Protein AF-A0A9P6DM15-F1 (afdb_monomer)

Organism: NCBI:txid1448309

Solvent-accessible surface area (backbone atoms only — not comparable to full-atom values): 16811 Å² total; per-residue (Å²): 137,86,84,91,84,85,87,82,88,90,83,86,83,88,84,78,85,87,88,83,78,93,78,91,75,93,74,83,95,70,78,88,71,90,77,72,87,69,75,70,77,77,70,79,77,71,79,69,55,72,69,54,52,51,50,51,53,55,32,53,51,57,54,52,60,45,73,73,42,62,69,65,47,36,54,55,50,53,56,46,42,69,52,20,58,78,36,82,70,72,55,70,69,57,42,50,50,50,12,51,34,49,33,49,39,51,39,62,71,63,73,80,53,80,76,57,76,62,38,55,94,52,62,79,66,101,77,67,92,68,75,59,93,42,74,63,57,45,52,53,46,49,51,48,21,53,56,55,34,57,79,35,72,68,50,33,49,47,27,57,48,37,51,64,42,48,64,56,50,28,45,34,40,30,51,51,51,52,51,53,53,49,53,52,51,52,52,53,55,50,53,52,52,52,51,50,54,49,54,51,51,54,52,52,55,52,48,53,54,48,52,54,53,48,52,57,48,52,52,52,52,49,53,51,52,54,51,50,52,52,52,50,52,54,50,53,53,50,51,54,54,50,50,52,53,51,54,53,53,49,51,53,50,52,52,51,50,53,53,50,51,54,51,51,51,52,52,50,50,55,51,52,52,51,54,53,54,61,61,60,75,74,74,123

Secondary structure (DSSP, 8-state):
-------------PPP-------------------------TTSSTT--HHHHHHHHHHHHHHHHHHTS-HHHHHHHHHHHHHHTT-SS--HHHHHHHHHHHHHHHHHHH-SSPPPGGGGGGSS-TTSS---SSHHHHHHHHHHHHHHHHTSHHHHHHHHHHHHHHHHHHHHHHHHHHHHHHHHHHHHHHHHHHHHHHHHHHHHHHHHHHHHHHHHHHHHHHHHHHHHHHHHHHHHHHHHHHHHHHHHHHHHHHHHHHHHHHHHHHHHHHHHHHHHHHHHTT--

Foldseek 3Di:
DDDDDDDDDDDDDDDDDDDDDDDDDDDDPDDPDPPPPPDDPPPVPPDQDPVNVVLLVVLVVVVVVQVPDDPQSVQLLVVLLVVLLVPLDDDLLNLLLSLLSQLQSVQVVVVPDDQDPLSVVNPDDPPPPDPPPDPVVSVVSSVSSLVVLVVDPVSVVSSVVSSVCSSVNSNSSNVVSVVVVVVVVVVVVVVVVVVVVVVVVVVVVVVVVVVVVVVVVVVVVVVVVVVVVVVVVVVVVVVVVVVVVVVVVVVVVVVVVVVVVVVVVVVVVVVVVV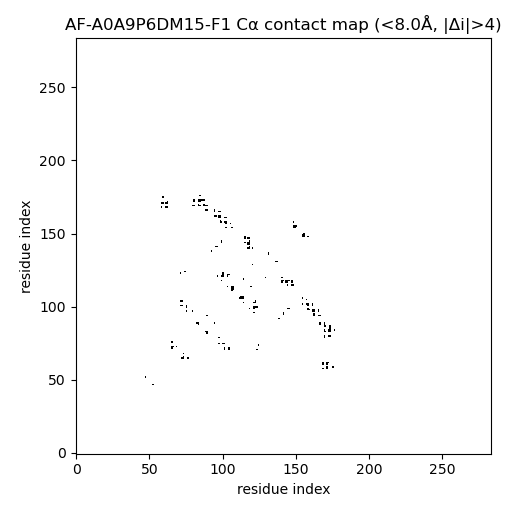VVVVVVVVPD

Radius of gyration: 56.99 Å; Cα contacts (8 Å, |Δi|>4): 117; chains: 1; bounding box: 115×69×166 Å

Sequence (284 aa):
MWFSQSTAVVVSPPTMLAVFGVFGMAGPLASMALSDSGDLPSDVTASLSRTQVDAIFSQVQRLGSYASKPDCFRDVASSLQLRCGKELEVDVDERVQAAVSMTLCEIATARRHAAPLECSPFVSPPNAAFNPSSRSERADSQASCVEALSRSAQFWSSYSGYLREIPQLCYAFGKWVEIDAAKTLYKNATMEKLALLRMLRDREISIIRHEEGFVGSVERLNETILSLRYLFFNLEEFLETFKQSVESSWSEVENMFGRWQEQGEQTLIVQHTRAAEVSLDLSD

pLDDT: mean 77.77, std 21.25, range [29.72, 98.06]

Structure (mmCIF, N/CA/C/O backbone):
data_AF-A0A9P6DM15-F1
#
_entry.id   AF-A0A9P6DM15-F1
#
loop_
_atom_site.group_PDB
_atom_site.id
_atom_site.type_symbol
_atom_site.label_atom_id
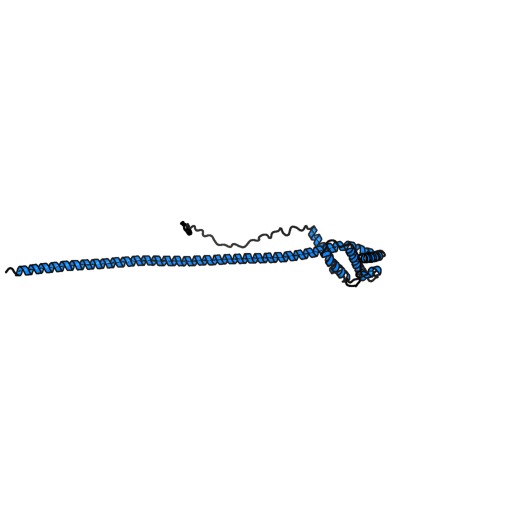_atom_site.label_alt_id
_atom_site.label_comp_id
_atom_site.label_asym_id
_atom_site.label_entity_id
_atom_site.label_seq_id
_atom_site.pdbx_PDB_ins_code
_atom_site.Cartn_x
_atom_site.Cartn_y
_atom_site.Cartn_z
_atom_site.occupancy
_atom_site.B_iso_or_equiv
_atom_site.auth_seq_id
_atom_site.auth_comp_id
_atom_site.auth_asym_id
_atom_site.auth_atom_id
_atom_site.pdbx_PDB_model_num
ATOM 1 N N . MET A 1 1 ? 6.699 -51.309 62.279 1.00 36.66 1 MET A N 1
ATOM 2 C CA . MET A 1 1 ? 7.170 -49.906 62.302 1.00 36.66 1 MET A CA 1
ATOM 3 C C . MET A 1 1 ? 6.093 -49.095 61.584 1.00 36.66 1 MET A C 1
ATOM 5 O O . MET A 1 1 ? 6.004 -49.229 60.379 1.00 36.66 1 MET A O 1
ATOM 9 N N . TRP A 1 2 ? 5.004 -48.648 62.217 1.00 32.66 2 TRP A N 1
ATOM 10 C CA . TRP A 1 2 ? 4.821 -47.543 63.182 1.00 32.66 2 TRP A CA 1
ATOM 11 C C . TRP A 1 2 ? 5.307 -46.162 62.702 1.00 32.66 2 TRP A C 1
ATOM 13 O O . TRP A 1 2 ? 6.455 -46.034 62.292 1.00 32.66 2 TRP A O 1
ATOM 23 N N . PHE A 1 3 ? 4.395 -45.187 62.879 1.00 35.16 3 PHE A N 1
ATOM 24 C CA . PHE A 1 3 ? 4.333 -43.752 62.520 1.00 35.16 3 PHE A CA 1
ATOM 25 C C . PHE A 1 3 ? 3.769 -43.433 61.121 1.00 35.16 3 PHE A C 1
ATOM 27 O O . PHE A 1 3 ? 4.367 -43.804 60.124 1.00 35.16 3 PHE A O 1
ATOM 34 N N . SER A 1 4 ? 2.559 -42.874 60.938 1.00 35.28 4 SER A N 1
ATOM 35 C CA . SER A 1 4 ? 1.765 -41.831 61.641 1.00 35.28 4 SER A CA 1
ATOM 36 C C . SER A 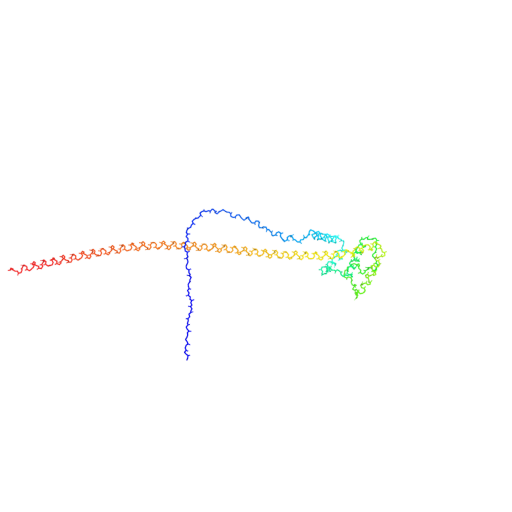1 4 ? 2.288 -40.402 61.454 1.00 35.28 4 SER A C 1
ATOM 38 O O . SER A 1 4 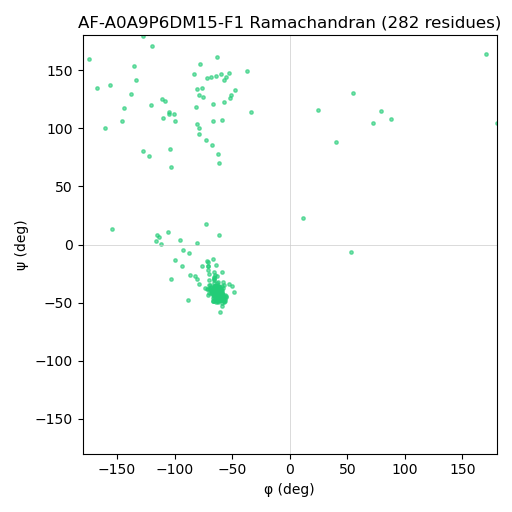? 3.272 -40.033 62.087 1.00 35.28 4 SER A O 1
ATOM 40 N N . GLN A 1 5 ? 1.588 -39.630 60.611 1.00 40.66 5 GLN A N 1
ATOM 41 C CA . GLN A 1 5 ? 1.220 -38.203 60.741 1.00 40.66 5 GLN A CA 1
ATOM 42 C C . GLN A 1 5 ? 0.423 -37.831 59.473 1.00 40.66 5 GLN A C 1
ATOM 44 O O . GLN A 1 5 ? 0.924 -37.964 58.364 1.00 40.66 5 GLN A O 1
ATOM 49 N N . SER A 1 6 ? -0.900 -37.693 59.542 1.00 34.78 6 SER A N 1
ATOM 50 C CA . SER A 1 6 ? -1.689 -36.555 60.044 1.00 34.78 6 SER A CA 1
ATOM 51 C C . SER A 1 6 ? -1.815 -35.398 59.046 1.00 34.78 6 SER A C 1
ATOM 53 O O . SER A 1 6 ? -0.865 -34.718 58.680 1.00 34.78 6 SER A O 1
ATOM 55 N N . THR A 1 7 ? -3.073 -35.225 58.659 1.00 38.84 7 THR A N 1
ATOM 56 C CA . THR A 1 7 ? -3.762 -34.176 57.908 1.00 38.84 7 THR A CA 1
ATOM 57 C C . THR A 1 7 ? -3.567 -32.756 58.444 1.00 38.84 7 THR A C 1
ATOM 59 O O . THR A 1 7 ? -3.617 -32.564 59.655 1.00 38.84 7 THR A O 1
ATOM 62 N N . ALA A 1 8 ? -3.559 -31.760 57.549 1.00 34.12 8 ALA A N 1
ATOM 63 C CA . ALA A 1 8 ? -4.217 -30.468 57.779 1.00 34.12 8 ALA A CA 1
ATOM 64 C C . ALA A 1 8 ? -4.463 -29.736 56.444 1.00 34.12 8 ALA A C 1
ATOM 66 O O . ALA A 1 8 ? -3.570 -29.116 55.873 1.00 34.12 8 ALA A O 1
ATOM 67 N N . VAL A 1 9 ? -5.699 -29.823 55.953 1.00 37.94 9 VAL A N 1
ATOM 68 C CA . VAL A 1 9 ? -6.272 -28.898 54.969 1.00 37.94 9 VAL A CA 1
ATOM 69 C C . VAL A 1 9 ? -6.736 -27.674 55.754 1.00 37.94 9 VAL A C 1
ATOM 71 O O . VAL A 1 9 ? -7.590 -27.804 56.629 1.00 37.94 9 VAL A O 1
ATOM 74 N N . VAL A 1 10 ? -6.172 -26.501 55.470 1.00 37.56 10 VAL A N 1
ATOM 75 C CA . VAL A 1 10 ? -6.631 -25.232 56.051 1.00 37.56 10 VAL A CA 1
ATOM 76 C C . VAL A 1 10 ? -7.519 -24.534 55.026 1.00 37.56 10 VAL A C 1
ATOM 78 O O . VAL A 1 10 ? -7.048 -24.009 54.022 1.00 37.56 10 VAL A O 1
ATOM 81 N N . VAL A 1 11 ? -8.820 -24.563 55.301 1.00 42.28 11 VAL A N 1
ATOM 82 C CA . VAL A 1 11 ? -9.867 -23.737 54.691 1.00 42.28 11 VAL A CA 1
ATOM 83 C C . VAL A 1 11 ? -10.358 -22.778 55.771 1.00 42.28 11 VAL A C 1
ATOM 85 O O . VAL A 1 11 ? -10.752 -23.252 56.835 1.00 42.28 11 VAL A O 1
ATOM 88 N N . SER A 1 12 ? -10.341 -21.465 55.504 1.00 36.06 12 SER A N 1
ATOM 89 C CA . SER A 1 12 ? -11.171 -20.399 56.122 1.00 36.06 12 SER A CA 1
ATOM 90 C C . SER A 1 12 ? -10.665 -19.004 55.683 1.00 36.06 12 SER A C 1
ATOM 92 O O . SER A 1 12 ? -9.500 -18.897 55.308 1.00 36.06 12 SER A O 1
ATOM 94 N N . PRO A 1 13 ? -11.432 -17.906 55.840 1.00 42.78 13 PRO A N 1
ATOM 95 C CA . PRO A 1 13 ? -12.710 -17.552 55.201 1.00 42.78 13 PRO A CA 1
ATOM 96 C C . PRO A 1 13 ? -12.643 -16.128 54.557 1.00 42.78 13 PRO A C 1
ATOM 98 O O . PRO A 1 13 ? -11.611 -15.462 54.660 1.00 42.78 13 PRO A O 1
ATOM 101 N N . PRO A 1 14 ? -13.708 -15.615 53.899 1.00 42.12 14 PRO A N 1
ATOM 102 C CA . PRO A 1 14 ? -13.729 -14.248 53.369 1.00 42.12 14 PRO A CA 1
ATOM 103 C C . PRO A 1 14 ? -14.057 -13.223 54.467 1.00 42.12 14 PRO A C 1
ATOM 105 O O . PRO A 1 14 ? -14.996 -13.395 55.245 1.00 42.12 14 PRO A O 1
ATOM 108 N N . THR A 1 15 ? -13.293 -12.135 54.517 1.00 44.66 15 THR A N 1
ATOM 109 C CA . THR A 1 15 ? -13.534 -10.984 55.393 1.00 44.66 15 THR A CA 1
ATOM 110 C C . THR A 1 15 ? -14.635 -10.082 54.834 1.00 44.66 15 THR A C 1
ATOM 112 O O . THR A 1 15 ? -14.612 -9.666 53.677 1.00 44.66 15 THR A O 1
ATOM 115 N N . MET A 1 16 ? -15.605 -9.792 55.700 1.00 34.72 16 MET A N 1
ATOM 116 C CA . MET A 1 16 ? -16.724 -8.880 55.491 1.00 34.72 16 MET A CA 1
ATOM 117 C C . MET A 1 16 ? -16.308 -7.402 55.402 1.00 34.72 16 MET A C 1
ATOM 119 O O . MET A 1 16 ? -15.446 -6.939 56.142 1.00 34.72 16 MET A O 1
ATOM 123 N N . LEU A 1 17 ? -17.028 -6.692 54.527 1.00 34.78 17 LEU A N 1
ATOM 124 C CA . LEU A 1 17 ? -17.675 -5.382 54.701 1.00 34.78 17 LEU A CA 1
ATOM 125 C C . LEU A 1 17 ? -17.118 -4.424 55.772 1.00 34.78 17 LEU A C 1
ATOM 127 O O . LEU A 1 17 ? -17.333 -4.609 56.967 1.00 34.78 17 LEU A O 1
ATOM 131 N N . ALA A 1 18 ? -16.603 -3.285 55.304 1.00 34.47 18 ALA A N 1
ATOM 132 C CA . ALA A 1 18 ? -16.695 -2.016 56.018 1.00 34.47 18 ALA A CA 1
ATOM 133 C C . ALA A 1 18 ? -17.758 -1.142 55.328 1.00 34.47 18 ALA A C 1
ATOM 135 O O . ALA A 1 18 ? -17.592 -0.724 54.184 1.00 34.47 18 ALA A O 1
ATOM 136 N N . VAL A 1 19 ? -18.862 -0.904 56.037 1.00 39.28 19 VAL A N 1
ATOM 137 C CA . VAL A 1 19 ? -19.913 0.071 55.719 1.00 39.28 19 VAL A CA 1
ATOM 138 C C . VAL A 1 19 ? -19.669 1.302 56.585 1.00 39.28 19 VAL A C 1
ATOM 140 O O . VAL A 1 19 ? -19.833 1.214 57.791 1.00 39.28 19 VAL A O 1
ATOM 143 N N . PHE A 1 20 ? -19.295 2.420 55.970 1.00 34.59 20 PHE A N 1
ATOM 144 C CA . PHE A 1 20 ? -19.439 3.814 56.425 1.00 34.59 20 PHE A CA 1
ATOM 145 C C . PHE A 1 20 ? -19.136 4.660 55.173 1.00 34.59 20 PHE A C 1
ATOM 147 O O . PHE A 1 20 ? -18.190 4.358 54.461 1.00 34.59 20 PHE A O 1
ATOM 154 N N . GLY A 1 21 ? -19.857 5.695 54.772 1.00 29.72 21 GLY A N 1
ATOM 155 C CA . GLY A 1 21 ? -20.974 6.414 55.344 1.00 29.72 21 GLY A CA 1
ATOM 156 C C . GLY A 1 21 ? -21.449 7.432 54.301 1.00 29.72 21 GLY A C 1
ATOM 157 O O . GLY A 1 21 ? -20.739 7.781 53.359 1.00 29.72 21 GLY A O 1
ATOM 158 N N . VAL A 1 22 ? -22.687 7.861 54.484 1.00 40.41 22 VAL A N 1
ATOM 159 C CA . VAL A 1 22 ? -23.399 8.897 53.739 1.00 40.41 22 VAL A CA 1
ATOM 160 C C . VAL A 1 22 ? -22.588 10.195 53.668 1.00 40.41 22 VAL A C 1
ATOM 162 O O . VAL A 1 22 ? -22.260 10.758 54.706 1.00 40.41 22 VAL A O 1
ATOM 165 N N . PHE A 1 23 ? -22.362 10.720 52.462 1.00 34.75 23 PHE A N 1
ATOM 166 C CA . PHE A 1 23 ? -22.256 12.162 52.227 1.00 34.75 23 PHE A CA 1
ATOM 167 C C . PHE A 1 23 ? -22.873 12.494 50.870 1.00 34.75 23 PHE A C 1
ATOM 169 O O . PHE A 1 23 ? -22.445 12.000 49.829 1.00 34.75 23 PHE A O 1
ATOM 176 N N . GLY A 1 24 ? -23.929 13.304 50.908 1.00 35.91 24 GLY A N 1
ATOM 177 C CA . GLY A 1 24 ? -24.589 13.818 49.724 1.00 35.91 24 GLY A CA 1
ATOM 178 C C . GLY A 1 24 ? -23.745 14.873 49.022 1.00 35.91 24 GLY A C 1
ATOM 179 O O . GLY A 1 24 ? -23.130 15.711 49.672 1.00 35.91 24 GLY A O 1
ATOM 180 N N . MET A 1 25 ? -23.800 14.858 47.695 1.00 35.72 25 MET A N 1
ATOM 181 C CA . MET A 1 25 ? -23.664 16.038 46.850 1.00 35.72 25 MET A CA 1
ATOM 182 C C . MET A 1 25 ? -24.570 15.819 45.639 1.00 35.72 25 MET A C 1
ATOM 184 O O . MET A 1 25 ? -24.287 15.007 44.762 1.00 35.72 25 MET A O 1
ATOM 188 N N . ALA A 1 26 ? -25.689 16.538 45.624 1.00 39.09 26 ALA A N 1
ATOM 189 C CA . ALA A 1 26 ? -26.415 16.821 44.402 1.00 39.09 26 ALA A CA 1
ATOM 190 C C . ALA A 1 26 ? -25.533 17.736 43.538 1.00 39.09 26 ALA A C 1
ATOM 192 O O . ALA A 1 26 ? -25.150 18.822 43.968 1.00 39.09 26 ALA A O 1
ATOM 193 N N . GLY A 1 27 ? -25.209 17.284 42.330 1.00 31.50 27 GLY A N 1
ATOM 194 C CA . GLY A 1 27 ? -24.500 18.038 41.302 1.00 31.50 27 GLY A CA 1
ATOM 195 C C . GLY A 1 27 ? -24.838 17.442 39.931 1.00 31.50 27 GLY A C 1
ATOM 196 O O . GLY A 1 27 ? -24.957 16.222 39.827 1.00 31.50 27 GLY A O 1
ATOM 197 N N . PRO A 1 28 ? -25.090 18.267 38.903 1.00 40.47 28 PRO A N 1
ATOM 198 C CA . PRO A 1 28 ? -25.824 17.852 37.714 1.00 40.47 28 PRO A CA 1
ATOM 199 C C . PRO A 1 28 ? -24.982 16.992 36.765 1.00 40.47 28 PRO A C 1
ATOM 201 O O . PRO A 1 28 ? -23.859 17.346 36.411 1.00 40.47 28 PRO A O 1
ATOM 204 N N . LEU A 1 29 ? -25.586 15.903 36.279 1.00 38.00 29 LEU A N 1
ATOM 205 C CA . LEU A 1 29 ? -25.167 15.179 35.080 1.00 38.00 29 LEU A CA 1
ATOM 206 C C . LEU A 1 29 ? -25.413 16.075 33.857 1.00 38.00 29 LEU A C 1
ATOM 208 O O . LEU A 1 29 ? -26.468 16.023 33.229 1.00 38.00 29 LEU A O 1
ATOM 212 N N . ALA A 1 30 ? -24.447 16.935 33.549 1.00 36.19 30 ALA A N 1
ATOM 213 C CA . ALA A 1 30 ? -24.393 17.678 32.300 1.00 36.19 30 ALA A CA 1
ATOM 214 C C . ALA A 1 30 ? -23.230 17.146 31.454 1.00 36.19 30 ALA A C 1
ATOM 216 O O . ALA A 1 30 ? -22.065 17.358 31.771 1.00 36.19 30 ALA A O 1
ATOM 217 N N . SER A 1 31 ? -23.598 16.446 30.380 1.00 38.22 31 SER A N 1
ATOM 218 C CA . SER A 1 31 ? -22.907 16.398 29.090 1.00 38.22 31 SER A CA 1
ATOM 219 C C . SER A 1 31 ? -21.375 16.354 29.114 1.00 38.22 31 SER A C 1
ATOM 221 O O . SER A 1 31 ? -20.711 17.370 28.915 1.00 38.22 31 SER A O 1
ATOM 223 N N . MET A 1 32 ? -20.808 15.148 29.185 1.00 34.28 32 MET A N 1
ATOM 224 C CA . MET A 1 32 ? -19.503 14.906 28.568 1.00 34.28 32 MET A CA 1
ATOM 225 C C . MET A 1 32 ? -19.692 14.865 27.052 1.00 34.28 32 MET A C 1
ATOM 227 O O . MET A 1 32 ? -19.993 13.836 26.450 1.00 34.28 32 MET A O 1
ATOM 231 N N . ALA A 1 33 ? -19.560 16.041 26.444 1.00 34.84 33 ALA A N 1
ATOM 232 C CA . ALA A 1 33 ? -19.260 16.160 25.034 1.00 34.84 33 ALA A CA 1
ATOM 233 C C . ALA A 1 33 ? -17.948 15.411 24.759 1.00 34.84 33 ALA A C 1
ATOM 235 O O . ALA A 1 33 ? -16.912 15.731 25.340 1.00 34.84 33 ALA A O 1
ATOM 236 N N . LEU A 1 34 ? -18.002 14.434 23.855 1.00 34.56 34 LEU A N 1
ATOM 237 C CA . LEU A 1 34 ? -16.846 13.914 23.127 1.00 34.56 34 LEU A CA 1
ATOM 238 C C . LEU A 1 34 ? -16.261 15.055 22.279 1.00 34.56 34 LEU A C 1
ATOM 240 O O . LEU A 1 34 ? -16.512 15.167 21.083 1.00 34.56 34 LEU A O 1
ATOM 244 N N . SER A 1 35 ? -15.516 15.937 22.935 1.00 43.03 35 SER A N 1
ATOM 245 C CA . SER A 1 35 ? -14.498 16.771 22.318 1.00 43.03 35 SER A CA 1
ATOM 246 C C . SER A 1 35 ? -13.165 16.156 22.698 1.00 43.03 35 SER A C 1
ATOM 248 O O . SER A 1 35 ? -12.527 16.583 23.653 1.00 43.03 35 SER A O 1
ATOM 250 N N . ASP A 1 36 ? -12.768 15.134 21.950 1.00 33.03 36 ASP A N 1
ATOM 251 C CA . ASP A 1 36 ? -11.363 14.778 21.848 1.00 33.03 36 ASP A CA 1
ATOM 252 C C . ASP A 1 36 ? -11.021 14.711 20.364 1.00 33.03 36 ASP A C 1
ATOM 254 O O . ASP A 1 36 ? -11.016 13.668 19.709 1.00 33.03 36 ASP A O 1
ATOM 258 N N . SER A 1 37 ? -10.796 15.899 19.807 1.00 40.62 37 SER A N 1
ATOM 259 C CA . SER A 1 37 ? -9.829 16.100 18.738 1.00 40.62 37 SER A CA 1
ATOM 260 C C . SER A 1 37 ? -8.451 15.728 19.290 1.00 40.62 37 SER A C 1
ATOM 262 O O . SER A 1 37 ? -7.622 16.595 19.551 1.00 40.62 37 SER A O 1
ATOM 264 N N . GLY A 1 38 ? -8.255 14.429 19.515 1.00 35.88 38 GLY A N 1
ATOM 265 C CA . GLY A 1 38 ? -6.964 13.846 19.796 1.00 35.88 38 GLY A CA 1
ATOM 266 C C . GLY A 1 38 ? -6.146 14.001 18.532 1.00 35.88 38 GLY A C 1
ATOM 267 O O . GLY A 1 38 ? -6.430 13.353 17.519 1.00 35.88 38 GLY A O 1
ATOM 268 N N . ASP A 1 39 ? -5.198 14.930 18.597 1.00 40.00 39 ASP A N 1
ATOM 269 C CA . ASP A 1 39 ? -4.144 15.135 17.623 1.00 40.00 39 ASP A CA 1
ATOM 270 C C . ASP A 1 39 ? -3.728 13.791 17.018 1.00 40.00 39 ASP A C 1
ATOM 272 O O . ASP A 1 39 ? -3.188 12.903 17.688 1.00 40.00 39 ASP A O 1
ATOM 276 N N . LEU A 1 40 ? -4.000 13.638 15.717 1.00 38.31 40 LEU A N 1
ATOM 277 C CA . LEU A 1 40 ? -3.269 12.677 14.907 1.00 38.31 40 LEU A CA 1
ATOM 278 C C . LEU A 1 40 ? -1.786 12.898 15.224 1.00 38.31 40 LEU A C 1
ATOM 280 O O . LEU A 1 40 ? -1.360 14.052 15.203 1.00 38.31 40 LEU A O 1
ATOM 284 N N . PRO A 1 41 ? -0.983 11.853 15.483 1.00 44.09 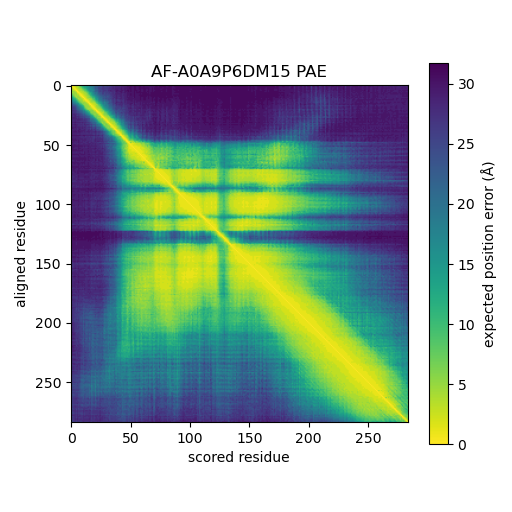41 PRO A N 1
ATOM 285 C CA . PRO A 1 41 ? 0.441 12.052 15.662 1.00 44.09 41 PRO A CA 1
ATOM 286 C C . PRO A 1 41 ? 0.979 12.691 14.381 1.00 44.09 41 PRO A C 1
ATOM 288 O O . PRO A 1 41 ? 1.089 12.039 13.340 1.00 44.09 41 PRO A O 1
ATOM 291 N N . SER A 1 42 ? 1.315 13.977 14.477 1.00 43.00 42 SER A N 1
ATOM 292 C CA . SER A 1 42 ? 1.907 14.841 13.448 1.00 43.00 42 SER A CA 1
ATOM 293 C C . SER A 1 42 ? 3.280 14.354 12.966 1.00 43.00 42 SER A C 1
ATOM 295 O O . SER A 1 42 ? 3.965 15.043 12.215 1.00 43.00 42 SER A O 1
ATOM 297 N N . ASP A 1 43 ? 3.690 13.163 13.395 1.00 42.84 43 ASP A N 1
ATOM 298 C CA . ASP A 1 43 ? 5.071 12.702 13.415 1.00 42.84 43 ASP A CA 1
ATOM 299 C C . ASP A 1 43 ? 5.343 11.539 12.449 1.00 42.84 43 ASP A C 1
ATOM 301 O O . ASP A 1 43 ? 6.443 11.005 12.396 1.00 42.84 43 ASP A O 1
ATOM 305 N N . VAL A 1 44 ? 4.361 11.159 11.620 1.00 47.56 44 VAL A N 1
ATOM 306 C CA . VAL A 1 44 ? 4.591 10.230 10.490 1.00 47.56 44 VAL A CA 1
ATOM 307 C C . VAL A 1 44 ? 4.729 10.977 9.155 1.00 47.56 44 VAL A C 1
ATOM 309 O O . VAL A 1 44 ? 5.223 10.426 8.176 1.00 47.56 44 VAL A O 1
ATOM 312 N N . THR A 1 45 ? 4.367 12.263 9.102 1.00 48.22 45 THR A N 1
ATOM 313 C CA . THR A 1 45 ? 4.560 13.117 7.915 1.00 48.22 45 THR A CA 1
ATOM 314 C C . THR A 1 45 ? 5.928 13.804 7.862 1.00 48.22 45 THR A C 1
ATOM 316 O O . THR A 1 45 ? 6.269 14.410 6.848 1.00 48.22 45 THR A O 1
ATOM 319 N N . ALA A 1 46 ? 6.733 13.697 8.920 1.00 56.38 46 ALA A N 1
ATOM 320 C CA . ALA A 1 46 ? 8.023 14.364 9.043 1.00 56.38 46 ALA A CA 1
ATOM 321 C C . ALA A 1 46 ? 9.204 13.411 8.797 1.00 56.38 46 ALA A C 1
ATOM 323 O O . ALA A 1 46 ? 9.993 13.158 9.698 1.00 56.38 46 ALA A O 1
ATOM 324 N N . SER A 1 47 ? 9.387 12.894 7.578 1.00 55.31 47 SER A N 1
ATOM 325 C CA . SER A 1 47 ? 10.729 12.394 7.211 1.00 55.31 47 SER A CA 1
ATOM 326 C C . SER A 1 47 ? 11.072 12.371 5.723 1.00 55.31 47 SER A C 1
ATOM 328 O O . SER A 1 47 ? 12.098 11.806 5.352 1.00 55.31 47 SER A O 1
ATOM 330 N N . LEU A 1 48 ? 10.288 13.029 4.865 1.00 59.38 48 LEU A N 1
ATOM 331 C CA . LEU A 1 48 ? 10.729 13.292 3.497 1.00 59.38 48 LEU A CA 1
ATOM 332 C C . LEU A 1 48 ? 11.114 14.762 3.373 1.00 59.38 48 LEU A C 1
ATOM 334 O O . LEU A 1 48 ? 10.272 15.653 3.503 1.00 59.38 48 LEU A O 1
ATOM 338 N N . SER A 1 49 ? 12.399 15.032 3.141 1.00 76.94 49 SER A N 1
ATOM 339 C CA . SER A 1 49 ? 12.841 16.388 2.822 1.00 76.94 49 SER A CA 1
ATOM 340 C C . SER A 1 49 ? 12.130 16.854 1.546 1.00 76.94 49 SER A C 1
ATOM 342 O O . SER A 1 49 ? 11.874 16.056 0.644 1.00 76.94 49 SER A O 1
ATOM 344 N N . ARG A 1 50 ? 11.825 18.154 1.422 1.00 74.94 50 ARG A N 1
ATOM 345 C CA . ARG A 1 50 ? 11.199 18.706 0.198 1.00 74.94 50 ARG A CA 1
ATOM 346 C C . ARG A 1 50 ? 11.951 18.285 -1.072 1.00 74.94 50 ARG A C 1
ATOM 348 O O . ARG A 1 50 ? 11.338 17.929 -2.067 1.00 74.94 50 ARG A O 1
ATOM 355 N N . THR A 1 51 ? 13.275 18.193 -0.978 1.00 77.56 51 THR A N 1
ATOM 356 C CA . THR A 1 51 ? 14.151 17.707 -2.049 1.00 77.56 51 THR A CA 1
ATOM 357 C C . THR A 1 51 ? 13.909 16.246 -2.445 1.00 77.56 51 THR A C 1
ATOM 359 O O . THR A 1 51 ? 14.015 15.915 -3.622 1.00 77.56 51 THR A O 1
ATOM 362 N N . GLN A 1 52 ? 13.566 15.362 -1.504 1.00 74.94 52 GLN A N 1
ATOM 363 C CA . GLN A 1 52 ? 13.215 13.969 -1.800 1.00 74.94 52 GLN A CA 1
ATOM 364 C C . GLN A 1 52 ? 11.849 13.875 -2.479 1.00 74.94 52 GLN A C 1
ATOM 366 O O . GLN A 1 52 ? 11.682 13.093 -3.412 1.00 74.94 52 GLN A O 1
ATOM 371 N N . VAL A 1 53 ? 10.893 14.699 -2.051 1.00 77.06 53 VAL A N 1
ATOM 372 C CA . VAL A 1 53 ? 9.565 14.778 -2.669 1.00 77.06 53 VAL A CA 1
ATOM 373 C C . VAL A 1 53 ? 9.680 15.247 -4.122 1.00 77.06 53 VAL A C 1
ATOM 375 O O . VAL A 1 53 ? 9.169 14.580 -5.021 1.00 77.06 53 VAL A O 1
ATOM 378 N N . ASP A 1 54 ? 10.435 16.318 -4.372 1.00 81.19 54 ASP A N 1
ATOM 379 C CA . ASP A 1 54 ? 10.687 16.824 -5.726 1.00 81.19 54 ASP A CA 1
ATOM 380 C C . ASP A 1 54 ? 11.415 15.786 -6.598 1.00 81.19 54 ASP A C 1
ATOM 382 O O . ASP A 1 54 ? 11.071 15.593 -7.768 1.00 81.19 54 ASP A O 1
ATOM 386 N N . ALA A 1 55 ? 12.376 15.051 -6.023 1.00 77.19 55 ALA A N 1
ATOM 387 C CA . ALA A 1 55 ? 13.058 13.963 -6.718 1.00 77.19 55 ALA A CA 1
ATOM 388 C C . ALA A 1 55 ? 12.080 12.852 -7.136 1.00 77.19 55 ALA A C 1
ATOM 390 O O . ALA A 1 55 ? 12.124 12.418 -8.289 1.00 77.19 55 ALA A O 1
ATOM 391 N N . ILE A 1 56 ? 11.158 12.443 -6.258 1.00 74.19 56 ILE A N 1
ATOM 392 C CA . ILE A 1 56 ? 10.129 11.438 -6.566 1.00 74.19 56 ILE A CA 1
ATOM 393 C C . ILE A 1 56 ? 9.198 11.933 -7.682 1.00 74.19 56 ILE A C 1
ATOM 395 O O . ILE A 1 56 ? 8.964 11.209 -8.651 1.00 74.19 56 ILE A O 1
ATOM 399 N N . PHE A 1 57 ? 8.700 13.171 -7.608 1.00 79.12 57 PHE A N 1
ATOM 400 C CA . PHE A 1 57 ? 7.825 13.715 -8.655 1.00 79.12 57 PHE A CA 1
ATOM 401 C C . PHE A 1 57 ? 8.536 13.832 -10.006 1.00 79.12 57 PHE A C 1
ATOM 403 O O . PHE A 1 57 ? 7.959 13.477 -11.037 1.00 79.12 57 PHE A O 1
ATOM 410 N N . SER A 1 58 ? 9.809 14.238 -10.008 1.00 78.81 58 SER A N 1
ATOM 411 C CA . SER A 1 58 ? 10.615 14.280 -11.232 1.00 78.81 58 SER A CA 1
ATOM 412 C C . SER A 1 58 ? 10.791 12.890 -11.862 1.00 78.81 58 SER A C 1
ATOM 414 O O . SER A 1 58 ? 10.773 12.757 -13.086 1.00 78.81 58 SER A O 1
ATOM 416 N N . GLN A 1 59 ? 10.892 11.834 -11.048 1.00 76.81 59 GLN A N 1
ATOM 417 C CA . GLN A 1 59 ? 10.978 10.448 -11.518 1.00 76.81 59 GLN A CA 1
ATOM 418 C C . GLN A 1 59 ? 9.650 9.967 -12.104 1.00 76.81 59 GLN A C 1
ATOM 420 O O . GLN A 1 59 ? 9.640 9.382 -13.184 1.00 76.81 59 GLN A O 1
ATOM 425 N N . VAL A 1 60 ? 8.525 10.264 -11.447 1.00 77.81 60 VAL A N 1
ATOM 426 C CA . VAL A 1 60 ? 7.186 9.931 -11.961 1.00 77.81 60 VAL A CA 1
ATOM 427 C C . VAL A 1 60 ? 6.934 10.612 -13.307 1.00 77.81 60 VAL A C 1
ATOM 429 O O . VAL A 1 60 ? 6.428 9.977 -14.230 1.00 77.81 60 VAL A O 1
ATOM 432 N N . GLN A 1 61 ? 7.343 11.874 -13.457 1.00 80.69 61 GLN A N 1
ATOM 433 C CA . GLN A 1 61 ? 7.225 12.590 -14.725 1.00 80.69 61 GLN A CA 1
ATOM 434 C C . GLN A 1 61 ? 8.082 11.953 -15.831 1.00 80.69 61 GLN A C 1
ATOM 436 O O . GLN A 1 61 ? 7.617 11.831 -16.966 1.00 80.69 61 GLN A O 1
ATOM 441 N N . ARG A 1 62 ? 9.303 11.500 -15.505 1.00 76.25 62 ARG A N 1
ATOM 442 C CA . ARG A 1 62 ? 10.159 10.756 -16.445 1.00 76.25 62 ARG A CA 1
ATOM 443 C C . ARG A 1 62 ? 9.522 9.437 -16.865 1.00 76.25 62 ARG A C 1
ATOM 445 O O . ARG A 1 62 ? 9.524 9.133 -18.043 1.00 76.25 62 ARG A O 1
ATOM 452 N N . LEU A 1 63 ? 8.926 8.678 -15.949 1.00 76.62 63 LEU A N 1
ATOM 453 C CA . LEU A 1 63 ? 8.224 7.438 -16.303 1.00 76.62 63 LEU A CA 1
ATOM 454 C C . LEU A 1 63 ? 6.979 7.708 -17.164 1.00 76.62 63 LEU A C 1
ATOM 456 O O . LEU A 1 63 ? 6.720 6.997 -18.136 1.00 76.62 63 LEU A O 1
ATOM 460 N N . GLY A 1 64 ? 6.240 8.777 -16.853 1.00 76.50 64 GLY A N 1
ATOM 461 C CA . GLY A 1 64 ? 5.056 9.191 -17.605 1.00 76.50 64 GLY A CA 1
ATOM 462 C C . GLY A 1 64 ? 5.349 9.558 -19.062 1.00 76.50 64 GLY A C 1
ATOM 463 O O . GLY A 1 64 ? 4.521 9.289 -19.931 1.00 76.50 64 GLY A O 1
ATOM 464 N N . SER A 1 65 ? 6.533 10.103 -19.362 1.00 78.50 65 SER A N 1
ATOM 465 C CA . SER A 1 65 ? 6.916 10.437 -20.741 1.00 78.50 65 SER A CA 1
ATOM 466 C C . SER A 1 65 ? 7.182 9.206 -21.612 1.00 78.50 65 SER A C 1
ATOM 468 O O . SER A 1 65 ? 7.065 9.299 -22.829 1.00 78.50 65 SER A O 1
ATOM 470 N N . TYR A 1 66 ? 7.495 8.048 -21.021 1.00 73.06 66 TYR A N 1
ATOM 471 C CA . TYR A 1 66 ? 7.646 6.782 -21.750 1.00 73.06 66 TYR A CA 1
ATOM 472 C C . TYR A 1 66 ? 6.321 6.043 -21.923 1.00 73.06 66 TYR A C 1
ATOM 474 O O . TYR A 1 66 ? 6.152 5.335 -22.912 1.00 73.06 66 TYR A O 1
ATOM 482 N N . ALA A 1 67 ? 5.357 6.258 -21.023 1.00 71.50 67 ALA A N 1
ATOM 483 C CA . ALA A 1 67 ? 4.000 5.738 -21.177 1.00 71.50 67 ALA A CA 1
ATOM 484 C C . ALA A 1 67 ? 3.261 6.352 -22.383 1.00 71.50 67 ALA A C 1
ATOM 486 O O . ALA A 1 67 ? 2.374 5.713 -22.944 1.00 71.50 67 ALA A O 1
ATOM 487 N N . SER A 1 68 ? 3.631 7.570 -22.798 1.00 76.12 68 SER A N 1
ATOM 488 C CA . SER A 1 68 ? 3.049 8.264 -23.954 1.00 76.12 68 SER A CA 1
ATOM 489 C C . SER A 1 68 ? 3.793 8.038 -25.279 1.00 76.12 68 SER A C 1
ATOM 491 O O . SER A 1 68 ? 3.326 8.508 -26.318 1.00 76.12 68 SER A O 1
ATOM 493 N N . LYS A 1 69 ? 4.935 7.331 -25.274 1.00 77.88 69 LYS A N 1
ATOM 494 C CA . LYS A 1 69 ? 5.713 7.026 -26.488 1.00 77.88 69 LYS A CA 1
ATOM 495 C C . LYS A 1 69 ? 5.090 5.866 -27.296 1.00 77.88 69 LYS A C 1
ATOM 497 O O . LYS A 1 69 ? 4.385 5.035 -26.726 1.00 77.88 69 LYS A O 1
ATOM 502 N N . PRO A 1 70 ? 5.350 5.790 -28.620 1.00 77.25 70 PRO A N 1
ATOM 503 C CA . PRO A 1 70 ? 4.821 4.726 -29.478 1.00 77.25 70 PRO A CA 1
ATOM 504 C C . PRO A 1 70 ? 5.342 3.333 -29.087 1.00 77.25 70 PRO A C 1
ATOM 506 O O . PRO A 1 70 ? 6.374 3.216 -28.422 1.00 77.25 70 PRO A O 1
ATOM 509 N N . ASP A 1 71 ? 4.645 2.284 -29.543 1.00 80.31 71 ASP A N 1
ATOM 510 C CA . ASP A 1 71 ? 4.770 0.903 -29.040 1.00 80.31 71 ASP A CA 1
ATOM 511 C C . ASP A 1 71 ? 6.218 0.388 -28.929 1.00 80.31 71 ASP A C 1
ATOM 513 O O . ASP A 1 71 ? 6.577 -0.168 -27.896 1.00 80.31 71 ASP A O 1
ATOM 517 N N . CYS A 1 72 ? 7.095 0.680 -29.901 1.00 86.94 72 CYS A N 1
ATOM 518 C CA . CYS A 1 72 ? 8.510 0.270 -29.859 1.00 86.94 72 CYS A CA 1
ATOM 519 C C . CYS A 1 72 ? 9.241 0.744 -28.588 1.00 86.94 72 CYS A C 1
ATOM 521 O O . CYS A 1 72 ? 9.951 -0.027 -27.944 1.00 86.94 7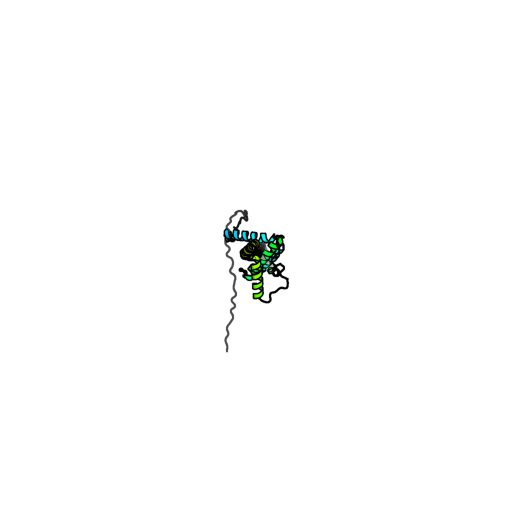2 CYS A O 1
ATOM 523 N N . PHE A 1 73 ? 9.050 2.005 -28.186 1.00 87.75 73 PHE A N 1
ATOM 524 C CA . PHE A 1 73 ? 9.675 2.531 -26.970 1.00 87.75 73 PHE A CA 1
ATOM 525 C C . PHE A 1 73 ? 9.070 1.919 -25.713 1.00 87.75 73 PHE A C 1
ATOM 527 O O . PHE A 1 73 ? 9.785 1.716 -24.732 1.00 87.75 73 PHE A O 1
ATOM 534 N N . ARG A 1 74 ? 7.764 1.633 -25.738 1.00 86.62 74 ARG A N 1
ATOM 535 C CA . ARG A 1 74 ? 7.057 1.027 -24.611 1.00 86.62 74 ARG A CA 1
ATOM 536 C C . ARG A 1 74 ? 7.543 -0.400 -24.366 1.00 86.62 74 ARG A C 1
ATOM 538 O O . ARG A 1 74 ? 7.752 -0.767 -23.213 1.00 86.62 74 ARG A O 1
ATOM 545 N N . ASP A 1 75 ? 7.817 -1.157 -25.426 1.00 86.00 75 ASP A N 1
ATOM 546 C CA . ASP A 1 75 ? 8.377 -2.507 -25.331 1.00 86.00 75 ASP A CA 1
ATOM 547 C C . ASP A 1 75 ? 9.771 -2.485 -24.690 1.00 86.00 75 ASP A C 1
ATOM 549 O O . ASP A 1 75 ? 10.018 -3.198 -23.713 1.00 86.00 75 ASP A O 1
ATOM 553 N N . VAL A 1 76 ? 10.661 -1.599 -25.154 1.00 87.31 76 VAL A N 1
ATOM 554 C CA . VAL A 1 76 ? 12.005 -1.452 -24.567 1.00 87.31 76 VAL A CA 1
ATOM 555 C C . VAL A 1 76 ? 11.925 -0.982 -23.110 1.00 87.31 76 VAL A C 1
ATOM 557 O O . VAL A 1 76 ? 12.609 -1.533 -22.245 1.00 87.31 76 VAL A O 1
ATOM 560 N N . ALA A 1 77 ? 11.058 -0.011 -22.809 1.00 86.56 77 ALA A N 1
ATOM 561 C CA . ALA A 1 77 ? 10.846 0.484 -21.450 1.00 86.56 77 ALA A CA 1
ATOM 562 C C . ALA A 1 77 ? 10.289 -0.603 -20.513 1.00 86.56 77 ALA A C 1
ATOM 564 O O . ALA A 1 77 ? 10.747 -0.716 -19.378 1.00 86.56 77 ALA A O 1
ATOM 565 N N . SER A 1 78 ? 9.365 -1.446 -20.986 1.00 84.44 78 SER A N 1
ATOM 566 C CA . SER A 1 78 ? 8.830 -2.570 -20.205 1.00 84.44 78 SER A CA 1
ATOM 567 C C . SER A 1 78 ? 9.898 -3.628 -19.903 1.00 84.44 78 SER A C 1
ATOM 569 O O . SER A 1 78 ? 9.988 -4.121 -18.777 1.00 84.44 78 SER A O 1
ATOM 571 N N . SER A 1 79 ? 10.776 -3.919 -20.871 1.00 85.12 79 SER A N 1
ATOM 572 C CA . SER A 1 79 ? 11.903 -4.827 -20.661 1.00 85.12 79 SER A CA 1
ATOM 573 C C . SER A 1 79 ? 12.911 -4.260 -19.661 1.00 85.12 79 SER A C 1
ATOM 575 O O . SER A 1 79 ? 13.448 -5.022 -18.857 1.00 85.12 79 SER A O 1
ATOM 577 N N . LEU A 1 80 ? 13.167 -2.948 -19.690 1.00 85.38 80 LEU A N 1
ATOM 578 C CA . LEU A 1 80 ? 13.999 -2.277 -18.690 1.00 85.38 80 LEU A CA 1
ATOM 579 C C . LEU A 1 80 ? 13.364 -2.343 -17.301 1.00 85.38 80 LEU A C 1
ATOM 581 O O . LEU A 1 80 ? 14.053 -2.685 -16.347 1.00 85.38 80 LEU A O 1
ATOM 585 N N . GLN A 1 81 ? 12.059 -2.091 -17.181 1.00 84.75 81 GLN A N 1
ATOM 586 C CA . GLN A 1 81 ? 11.353 -2.139 -15.899 1.00 84.75 81 GLN A CA 1
ATOM 587 C C . GLN A 1 81 ? 11.519 -3.495 -15.194 1.00 84.75 81 GLN A C 1
ATOM 589 O O . GLN A 1 81 ? 11.806 -3.536 -13.998 1.00 84.75 81 GLN A O 1
ATOM 594 N N . LEU A 1 82 ? 11.390 -4.604 -15.930 1.00 82.38 82 LEU A N 1
ATOM 595 C CA . LEU A 1 82 ? 11.529 -5.956 -15.372 1.00 82.38 82 LEU A CA 1
ATOM 596 C C . LEU A 1 82 ? 12.947 -6.272 -14.871 1.00 82.38 82 LEU A C 1
ATOM 598 O O . LEU A 1 82 ? 13.105 -7.067 -13.943 1.00 82.38 82 LEU A O 1
ATOM 602 N N . ARG A 1 83 ? 13.969 -5.671 -15.486 1.00 79.88 83 ARG A N 1
ATOM 603 C CA . ARG A 1 83 ? 15.384 -5.919 -15.168 1.00 79.88 83 ARG A CA 1
ATOM 604 C C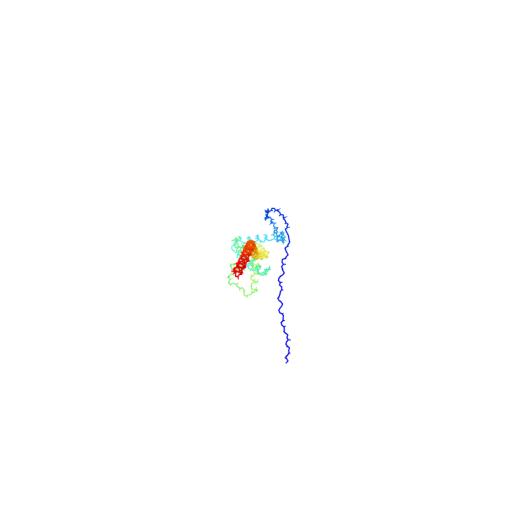 . ARG A 1 83 ? 15.868 -4.992 -14.058 1.00 79.88 83 ARG A C 1
ATOM 606 O O . ARG A 1 83 ? 16.380 -5.454 -13.045 1.00 79.88 83 ARG A O 1
ATOM 613 N N . CYS A 1 84 ? 15.573 -3.704 -14.194 1.00 81.06 84 CYS A N 1
ATOM 614 C CA . CYS A 1 84 ? 15.943 -2.657 -13.245 1.00 81.06 84 CYS A CA 1
ATOM 615 C C . CYS A 1 84 ? 15.165 -2.724 -11.922 1.00 81.06 84 CYS A C 1
ATOM 617 O O . CYS A 1 84 ? 15.596 -2.166 -10.921 1.00 81.06 84 CYS A O 1
ATOM 619 N N . GLY A 1 85 ? 14.024 -3.423 -11.887 1.00 66.50 85 GLY A N 1
ATOM 620 C CA . GLY A 1 85 ? 13.286 -3.675 -10.647 1.00 66.50 85 GLY A CA 1
ATOM 621 C C . GLY A 1 85 ? 13.964 -4.669 -9.694 1.00 66.50 85 GLY A C 1
ATOM 622 O O . GLY A 1 85 ? 13.566 -4.742 -8.535 1.00 66.50 85 GLY A O 1
ATOM 623 N N . LYS A 1 86 ? 14.960 -5.442 -10.159 1.00 65.81 86 LYS A N 1
ATOM 624 C CA . LYS A 1 86 ? 15.684 -6.433 -9.340 1.00 65.81 86 LYS A CA 1
ATOM 625 C C . LYS A 1 86 ? 17.069 -5.965 -8.897 1.00 65.81 86 LYS A C 1
ATOM 627 O O . LYS A 1 86 ? 17.516 -6.373 -7.831 1.00 65.81 86 LYS A O 1
ATOM 632 N N . GLU A 1 87 ? 17.724 -5.123 -9.692 1.00 63.19 87 GLU A N 1
ATOM 633 C CA . GLU A 1 87 ? 19.087 -4.650 -9.451 1.00 63.19 87 GLU A CA 1
ATOM 634 C C . GLU A 1 87 ? 19.170 -3.146 -9.751 1.00 63.19 87 GLU A C 1
ATOM 636 O O . GLU A 1 87 ? 18.683 -2.681 -10.782 1.00 63.19 87 GLU A O 1
ATOM 641 N N . LEU A 1 88 ? 19.727 -2.370 -8.811 1.00 58.28 88 LEU A N 1
ATOM 642 C CA . LEU A 1 88 ? 19.759 -0.902 -8.894 1.00 58.28 88 LEU A CA 1
ATOM 643 C C . LEU A 1 88 ? 20.707 -0.407 -10.001 1.00 58.28 88 LEU A C 1
ATOM 645 O O . LEU A 1 88 ? 20.516 0.685 -10.539 1.00 58.28 88 LEU A O 1
ATOM 649 N N . GLU A 1 89 ? 21.712 -1.214 -10.349 1.00 67.56 89 GLU A N 1
ATOM 650 C CA . GLU A 1 89 ? 22.655 -0.942 -11.428 1.00 67.56 89 GLU A CA 1
ATOM 651 C C . GLU A 1 89 ? 22.394 -1.876 -12.608 1.00 67.56 89 GLU A C 1
ATOM 653 O O . GLU A 1 89 ? 22.402 -3.096 -12.485 1.00 67.56 89 GLU A O 1
ATOM 658 N N . VAL A 1 90 ? 22.155 -1.281 -13.773 1.00 73.0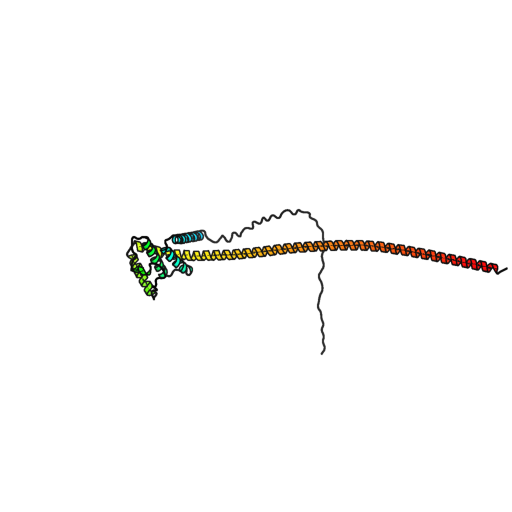0 90 VAL A N 1
ATOM 659 C CA . VAL A 1 90 ? 22.000 -2.010 -15.033 1.00 73.00 90 VAL A CA 1
ATOM 660 C C . VAL A 1 90 ? 23.376 -2.466 -15.501 1.00 73.00 90 VAL A C 1
ATOM 662 O O . VAL A 1 90 ? 24.266 -1.622 -15.646 1.00 73.00 90 VAL A O 1
ATOM 665 N N . ASP A 1 91 ? 23.540 -3.758 -15.791 1.00 82.56 91 ASP A N 1
ATOM 666 C CA . ASP A 1 91 ? 24.769 -4.267 -16.406 1.00 82.56 91 ASP A CA 1
ATOM 667 C C . ASP A 1 91 ? 25.076 -3.507 -17.711 1.00 82.56 91 ASP A C 1
ATOM 669 O O . ASP A 1 91 ? 24.191 -3.053 -18.448 1.00 82.56 91 ASP A O 1
ATOM 673 N N . VAL A 1 92 ? 26.366 -3.291 -17.967 1.00 84.56 92 VAL A N 1
ATOM 674 C CA . VAL A 1 92 ? 26.833 -2.407 -19.041 1.00 84.56 92 VAL A CA 1
ATOM 675 C C . VAL A 1 92 ? 26.324 -2.868 -20.409 1.00 84.56 92 VAL A C 1
ATOM 677 O O . VAL A 1 92 ? 25.905 -2.021 -21.205 1.00 84.56 92 VAL A O 1
ATOM 680 N N . ASP A 1 93 ? 26.288 -4.179 -20.657 1.00 84.38 93 ASP A N 1
ATOM 681 C CA . ASP A 1 93 ? 25.852 -4.763 -21.931 1.00 84.38 93 ASP A CA 1
ATOM 682 C C . ASP A 1 93 ? 24.343 -4.552 -22.130 1.00 84.38 93 ASP A C 1
ATOM 684 O O . ASP A 1 93 ? 23.859 -4.298 -23.237 1.00 84.38 93 ASP A O 1
ATOM 688 N N . GLU A 1 94 ? 23.583 -4.602 -21.036 1.00 84.75 94 GLU A N 1
ATOM 689 C CA . GLU A 1 94 ? 22.140 -4.368 -21.017 1.00 84.75 94 GLU A CA 1
ATOM 690 C C . GLU A 1 94 ? 21.797 -2.903 -21.278 1.00 84.75 94 GLU A C 1
ATOM 692 O O . GLU A 1 94 ? 20.873 -2.596 -22.039 1.00 84.75 94 GLU A O 1
ATOM 697 N N . ARG A 1 95 ? 22.575 -1.998 -20.675 1.00 89.25 95 ARG A N 1
ATOM 698 C CA . ARG A 1 95 ? 22.450 -0.555 -20.873 1.00 89.25 95 ARG A CA 1
ATOM 699 C C . ARG A 1 95 ? 22.721 -0.186 -22.329 1.00 89.25 95 ARG A C 1
ATOM 701 O O . ARG A 1 95 ? 21.961 0.588 -22.909 1.00 89.25 95 ARG A O 1
ATOM 708 N N . VAL A 1 96 ? 23.772 -0.750 -22.927 1.00 90.94 96 VAL A N 1
ATOM 709 C CA . VAL A 1 96 ? 24.097 -0.545 -24.347 1.00 90.94 96 VAL A CA 1
ATOM 710 C C . VAL A 1 96 ? 22.987 -1.103 -25.239 1.00 90.94 96 VAL A C 1
ATOM 712 O O . VAL A 1 96 ? 22.513 -0.398 -26.129 1.00 90.94 96 VAL A O 1
ATOM 715 N N . GLN A 1 97 ? 22.500 -2.318 -24.966 1.00 90.62 97 GLN A N 1
ATOM 716 C CA . GLN A 1 97 ? 21.415 -2.932 -25.738 1.00 90.62 97 GLN A CA 1
ATOM 717 C C . GLN A 1 97 ? 20.137 -2.087 -25.731 1.00 90.62 97 GLN A C 1
ATOM 719 O O . GLN A 1 97 ? 19.515 -1.881 -26.776 1.00 90.62 97 GLN A O 1
ATOM 724 N N . ALA A 1 98 ? 19.733 -1.593 -24.561 1.00 90.06 98 ALA A N 1
ATOM 725 C CA . ALA A 1 98 ? 18.552 -0.754 -24.439 1.00 90.06 98 ALA A CA 1
ATOM 726 C C . ALA A 1 98 ? 18.740 0.600 -25.141 1.00 90.06 98 ALA A C 1
ATOM 728 O O . ALA A 1 98 ? 17.815 1.061 -25.809 1.00 90.06 98 ALA A O 1
ATOM 729 N N . ALA A 1 99 ? 19.939 1.196 -25.075 1.00 93.38 99 ALA A N 1
ATOM 730 C CA . ALA A 1 99 ? 20.242 2.450 -25.767 1.00 93.38 99 ALA A CA 1
ATOM 731 C C . ALA A 1 99 ? 20.161 2.285 -27.288 1.00 93.38 99 ALA A C 1
ATOM 733 O O . ALA A 1 99 ? 19.546 3.106 -27.972 1.00 93.38 99 ALA A O 1
ATOM 734 N N . VAL A 1 100 ? 20.722 1.191 -27.813 1.00 93.88 100 VAL A N 1
ATOM 735 C CA . VAL A 1 100 ? 20.605 0.817 -29.228 1.00 93.88 100 VAL A CA 1
ATOM 736 C C . VAL A 1 100 ? 19.136 0.634 -29.605 1.00 93.88 100 VAL A C 1
ATOM 738 O O . VAL A 1 100 ? 18.671 1.259 -30.551 1.00 93.88 100 VAL A O 1
ATOM 741 N N . SER A 1 101 ? 18.376 -0.144 -28.832 1.00 92.38 101 SER A N 1
ATOM 742 C CA . SER A 1 101 ? 16.966 -0.433 -29.134 1.00 92.38 101 SER A CA 1
ATOM 743 C C . SER A 1 101 ? 16.102 0.837 -29.142 1.00 92.38 101 SER A C 1
ATOM 745 O O . SER A 1 101 ? 15.325 1.047 -30.070 1.00 92.38 101 SER A O 1
ATOM 747 N N . MET A 1 102 ? 16.281 1.741 -28.167 1.00 91.44 102 MET A N 1
ATOM 748 C CA . MET A 1 102 ? 15.587 3.039 -28.141 1.00 91.44 102 MET A CA 1
ATOM 749 C C . MET A 1 102 ? 15.980 3.935 -29.322 1.00 91.44 102 MET A C 1
ATOM 751 O O . MET A 1 102 ? 15.123 4.597 -29.906 1.00 91.44 102 MET A O 1
ATOM 755 N N . THR A 1 103 ? 17.252 3.911 -29.721 1.00 94.06 103 THR A N 1
ATOM 756 C CA . THR A 1 103 ? 17.730 4.643 -30.904 1.00 94.06 103 THR A CA 1
ATOM 757 C C . THR A 1 103 ? 17.084 4.112 -32.178 1.00 94.06 103 THR A C 1
ATOM 759 O O . THR A 1 103 ? 16.642 4.889 -33.020 1.00 94.06 103 THR A O 1
ATOM 762 N N . LEU A 1 104 ? 16.969 2.791 -32.315 1.00 92.38 104 LEU A N 1
ATOM 763 C CA . LEU A 1 104 ? 16.313 2.165 -33.462 1.00 92.38 104 LEU A CA 1
ATOM 764 C C . LEU A 1 104 ? 14.817 2.482 -33.504 1.00 92.38 104 LEU A C 1
ATOM 766 O O . LEU A 1 104 ? 14.294 2.750 -34.587 1.00 92.38 104 LEU A O 1
ATOM 770 N N . CYS A 1 105 ? 14.145 2.539 -32.348 1.00 90.81 105 CYS A N 1
ATOM 771 C CA . CYS A 1 105 ? 12.774 3.041 -32.270 1.00 90.81 105 CYS A CA 1
ATOM 772 C C . CYS A 1 105 ? 12.676 4.483 -32.792 1.00 90.81 105 CYS A C 1
ATOM 774 O O . CYS A 1 105 ? 11.774 4.796 -33.569 1.00 90.81 105 CYS A O 1
ATOM 776 N N . GLU A 1 106 ? 13.617 5.357 -32.426 1.00 90.94 106 GLU A N 1
ATOM 777 C CA . GLU A 1 106 ? 13.645 6.746 -32.896 1.00 90.94 106 GLU A CA 1
ATOM 778 C C . GLU A 1 106 ? 13.864 6.839 -34.413 1.00 90.94 106 GLU A C 1
ATOM 780 O O . GLU A 1 106 ? 13.101 7.514 -35.111 1.00 90.94 106 GLU A O 1
ATOM 785 N N . ILE A 1 107 ? 14.832 6.089 -34.947 1.00 91.56 107 ILE A N 1
ATOM 786 C CA . ILE A 1 107 ? 15.107 6.016 -36.390 1.00 91.56 107 ILE A CA 1
ATOM 787 C C . ILE A 1 107 ? 13.864 5.531 -37.149 1.00 91.56 107 ILE A C 1
ATOM 789 O O . ILE A 1 107 ? 13.463 6.149 -38.139 1.00 91.56 107 ILE A O 1
ATOM 793 N N . ALA A 1 108 ? 13.208 4.478 -36.652 1.00 88.38 108 ALA A N 1
ATOM 794 C CA . ALA A 1 108 ? 11.990 3.937 -37.249 1.00 88.38 108 ALA A CA 1
ATOM 795 C C . ALA A 1 108 ? 10.850 4.971 -37.274 1.00 88.38 108 ALA A C 1
ATOM 797 O O . ALA A 1 108 ? 10.122 5.071 -38.265 1.00 88.38 108 ALA A O 1
ATOM 798 N N . THR A 1 109 ? 10.715 5.792 -36.224 1.00 86.31 109 THR A N 1
ATOM 799 C CA . THR A 1 109 ? 9.702 6.862 -36.195 1.00 86.31 109 THR A CA 1
ATOM 800 C C . THR A 1 109 ? 10.005 8.014 -37.154 1.00 86.31 109 THR A C 1
ATOM 802 O O . THR A 1 109 ? 9.072 8.607 -37.697 1.00 86.31 109 THR A O 1
ATOM 805 N N . ALA A 1 110 ? 11.281 8.309 -37.424 1.00 84.12 110 ALA A N 1
ATOM 806 C CA . ALA A 1 110 ? 11.682 9.425 -38.278 1.00 84.12 110 ALA A CA 1
ATOM 807 C C . ALA A 1 110 ? 11.380 9.203 -39.774 1.00 84.12 110 ALA A C 1
ATOM 809 O O . ALA A 1 110 ? 11.347 10.180 -40.524 1.00 84.12 110 ALA A O 1
ATOM 810 N N . ARG A 1 111 ? 11.164 7.951 -40.223 1.00 76.12 111 ARG A N 1
ATOM 811 C CA . ARG A 1 111 ? 10.826 7.508 -41.605 1.00 76.12 111 ARG A CA 1
ATOM 812 C C . ARG A 1 111 ? 11.753 7.968 -42.744 1.00 76.12 111 ARG A C 1
ATOM 814 O O . ARG A 1 111 ? 11.573 7.541 -43.879 1.00 76.12 111 ARG A O 1
ATOM 821 N N . ARG A 1 112 ? 12.724 8.843 -42.477 1.00 75.19 112 ARG A N 1
ATOM 822 C CA . ARG A 1 112 ? 13.638 9.432 -43.469 1.00 75.19 112 ARG A CA 1
ATOM 823 C C . ARG A 1 112 ? 14.944 8.660 -43.612 1.00 75.19 112 ARG A C 1
ATOM 825 O O . ARG A 1 112 ? 15.632 8.835 -44.614 1.00 75.19 112 ARG A O 1
ATOM 832 N N . HIS A 1 113 ? 15.285 7.824 -42.634 1.00 80.75 113 HIS A N 1
ATOM 833 C CA . HIS A 1 113 ? 16.521 7.054 -42.626 1.00 80.75 113 HIS A CA 1
ATOM 834 C C . HIS A 1 113 ? 16.250 5.600 -42.246 1.00 80.75 113 HIS A C 1
ATOM 836 O O . HIS A 1 113 ? 15.410 5.323 -41.392 1.00 80.75 113 HIS A O 1
ATOM 842 N N . ALA A 1 114 ? 16.960 4.681 -42.899 1.00 85.81 114 ALA A N 1
ATOM 843 C CA . ALA A 1 114 ? 16.952 3.272 -42.537 1.00 85.81 114 ALA A CA 1
ATOM 844 C C . ALA A 1 114 ? 17.942 3.021 -41.392 1.00 85.81 114 ALA A C 1
ATOM 846 O O . ALA A 1 114 ? 18.984 3.675 -41.310 1.00 85.81 114 ALA A O 1
ATOM 847 N N . ALA A 1 115 ? 17.615 2.068 -40.522 1.00 88.81 115 ALA A N 1
ATOM 848 C CA . ALA A 1 115 ? 18.549 1.588 -39.513 1.00 88.81 115 ALA A CA 1
ATOM 849 C C . ALA A 1 115 ? 19.765 0.907 -40.177 1.00 88.81 115 ALA A C 1
ATOM 851 O O . ALA A 1 115 ? 19.588 0.243 -41.204 1.00 88.81 115 ALA A O 1
ATOM 852 N N . PRO A 1 116 ? 20.978 1.024 -39.602 1.00 92.50 116 PRO A N 1
ATOM 853 C CA . PRO A 1 116 ? 22.134 0.265 -40.071 1.00 92.50 116 PRO A CA 1
ATOM 854 C C . PRO A 1 116 ? 21.872 -1.246 -40.035 1.00 92.50 116 PRO A C 1
ATOM 856 O O . PRO A 1 116 ? 21.248 -1.751 -39.098 1.00 92.50 116 PRO A O 1
ATOM 859 N N . LEU A 1 117 ? 22.361 -1.980 -41.039 1.00 90.25 117 LEU A N 1
ATOM 860 C CA . LEU A 1 117 ? 22.151 -3.432 -41.145 1.00 90.25 117 LEU A CA 1
ATOM 861 C C . LEU A 1 117 ? 22.855 -4.192 -40.014 1.00 90.25 117 LEU A C 1
ATOM 863 O O . LEU A 1 117 ? 22.361 -5.223 -39.552 1.00 90.25 117 LEU A O 1
ATOM 867 N N . GLU A 1 118 ? 23.960 -3.633 -39.522 1.00 93.50 118 GLU A N 1
ATOM 868 C CA . GLU A 1 118 ? 24.712 -4.095 -38.356 1.00 93.50 118 GLU A CA 1
ATOM 869 C C . GLU A 1 118 ? 23.847 -4.114 -37.082 1.00 93.50 118 GLU A C 1
ATOM 871 O O . GLU A 1 118 ? 24.101 -4.889 -36.164 1.00 93.50 118 GLU A O 1
ATOM 876 N N . CYS A 1 119 ? 22.783 -3.305 -37.039 1.00 92.12 119 CYS A N 1
ATOM 877 C CA . CYS A 1 119 ? 21.852 -3.217 -35.918 1.00 92.12 119 CYS A CA 1
ATOM 878 C C . CYS A 1 119 ? 20.600 -4.095 -36.070 1.00 92.12 119 CYS A C 1
ATOM 880 O O . CYS A 1 119 ? 19.720 -4.056 -35.207 1.00 92.12 119 CYS A O 1
ATOM 882 N N . SER A 1 120 ? 20.506 -4.903 -37.132 1.00 88.00 120 SER A N 1
ATOM 883 C CA . SER A 1 120 ? 19.368 -5.805 -37.364 1.00 88.00 120 SER A CA 1
ATOM 884 C C . SER A 1 120 ? 19.024 -6.743 -36.193 1.00 88.00 120 SER A C 1
ATOM 886 O O . SER A 1 120 ? 17.827 -6.933 -35.969 1.00 88.00 120 SER A O 1
ATOM 888 N N . PRO A 1 121 ? 19.974 -7.250 -35.373 1.00 85.50 121 PRO A N 1
ATOM 889 C CA . PRO A 1 121 ? 19.633 -8.091 -34.219 1.00 85.50 121 PRO A CA 1
ATOM 890 C C . PRO A 1 121 ? 18.864 -7.359 -33.107 1.00 85.50 121 PRO A C 1
ATOM 892 O O . PRO A 1 121 ? 18.356 -7.999 -32.190 1.00 85.50 121 PRO A O 1
ATOM 895 N N . PHE A 1 122 ? 18.803 -6.024 -33.155 1.00 84.69 122 PHE A N 1
ATOM 896 C CA . PHE A 1 122 ? 18.248 -5.175 -32.096 1.00 84.69 122 PHE A CA 1
ATOM 897 C C . PHE A 1 122 ? 16.940 -4.468 -32.494 1.00 84.69 122 PHE A C 1
ATOM 899 O O . PHE A 1 122 ? 16.380 -3.717 -31.696 1.00 84.69 122 PHE A O 1
ATOM 906 N N . VAL A 1 123 ? 16.433 -4.688 -33.711 1.00 77.31 123 VAL A N 1
ATOM 907 C CA . VAL A 1 123 ? 15.124 -4.182 -34.152 1.00 77.31 123 VAL A CA 1
ATOM 908 C C . VAL A 1 123 ? 14.046 -5.127 -33.591 1.00 77.31 123 VAL A C 1
ATOM 910 O O . VAL A 1 123 ? 13.921 -6.250 -34.062 1.00 77.31 123 VAL A O 1
ATOM 913 N N . SER A 1 124 ? 13.335 -4.703 -32.535 1.00 69.31 124 SER A N 1
ATOM 914 C CA . SER A 1 124 ? 12.346 -5.466 -31.730 1.00 69.31 124 SER A CA 1
ATOM 915 C C . SER A 1 124 ? 11.442 -6.453 -32.506 1.00 69.31 124 SER A C 1
ATOM 917 O O . SER A 1 124 ? 11.061 -6.135 -33.635 1.00 69.31 124 SER A O 1
ATOM 919 N N . PRO A 1 125 ? 10.995 -7.591 -31.903 1.00 54.25 125 PRO A N 1
ATOM 920 C CA . PRO A 1 125 ? 10.774 -7.824 -30.463 1.00 54.25 125 PRO A CA 1
ATOM 921 C C . PRO A 1 125 ? 11.615 -8.971 -29.831 1.00 54.25 125 PRO A C 1
ATOM 923 O O . PRO A 1 125 ? 12.235 -9.761 -30.546 1.00 54.25 125 PRO A O 1
ATOM 926 N N . PRO A 1 126 ? 11.605 -9.113 -28.482 1.00 48.78 126 PRO A N 1
ATOM 927 C CA . PRO A 1 126 ? 12.526 -9.955 -27.691 1.00 48.78 126 PRO A CA 1
ATOM 928 C C . PRO A 1 126 ? 12.308 -11.480 -27.796 1.00 48.78 126 PRO A C 1
ATOM 930 O O . PRO A 1 126 ? 12.820 -12.236 -26.976 1.00 48.78 126 PRO A O 1
ATOM 933 N N . ASN A 1 127 ? 11.583 -11.936 -28.822 1.00 41.94 127 ASN A N 1
ATOM 934 C CA . ASN A 1 127 ? 11.306 -13.349 -29.111 1.00 41.94 127 ASN A CA 1
ATOM 935 C C . ASN A 1 127 ? 11.918 -13.824 -30.443 1.00 41.94 127 ASN A C 1
ATOM 937 O O . ASN A 1 127 ? 11.709 -14.969 -30.846 1.00 41.94 127 ASN A O 1
ATOM 941 N N . ALA A 1 128 ? 12.666 -12.974 -31.151 1.00 41.78 128 ALA A N 1
ATOM 942 C CA . ALA A 1 128 ? 13.371 -13.384 -32.358 1.00 41.78 128 ALA A CA 1
ATOM 943 C C . ALA A 1 128 ? 14.648 -14.145 -31.975 1.00 41.78 128 ALA A C 1
ATOM 945 O O . ALA A 1 128 ? 15.645 -13.521 -31.643 1.00 41.78 128 ALA A O 1
ATOM 946 N N . ALA A 1 129 ? 14.540 -15.478 -31.951 1.00 40.12 129 ALA A N 1
ATOM 947 C CA . ALA A 1 129 ? 15.476 -16.571 -32.287 1.00 40.12 129 ALA A CA 1
ATOM 948 C C . ALA A 1 129 ? 16.993 -16.322 -32.524 1.00 40.12 129 ALA A C 1
ATOM 950 O O . ALA A 1 129 ? 17.648 -17.143 -33.159 1.00 40.12 129 ALA A O 1
ATOM 951 N N . PHE A 1 130 ? 17.583 -15.253 -32.006 1.00 47.56 130 PHE A N 1
ATOM 952 C CA . PHE A 1 130 ? 19.009 -14.976 -32.015 1.00 47.56 130 PHE A CA 1
ATOM 953 C C . PHE A 1 130 ? 19.439 -14.823 -30.557 1.00 47.56 130 PHE A C 1
ATOM 955 O O . PHE A 1 130 ? 19.607 -13.728 -30.026 1.00 47.56 130 PHE A O 1
ATOM 962 N N . ASN A 1 131 ? 19.553 -15.964 -29.878 1.00 47.75 131 ASN A N 1
ATOM 963 C CA . ASN A 1 131 ? 20.414 -16.061 -28.710 1.00 47.75 131 ASN A CA 1
ATOM 964 C C . ASN A 1 131 ? 21.836 -16.219 -29.261 1.00 47.75 131 ASN A C 1
ATOM 966 O O . ASN A 1 131 ? 22.165 -17.328 -29.687 1.00 47.75 131 ASN A O 1
ATOM 970 N N . PRO A 1 132 ? 22.671 -15.159 -29.315 1.00 54.59 132 PRO A N 1
ATOM 971 C CA . PRO A 1 132 ? 24.104 -15.366 -29.487 1.00 54.59 132 PRO A CA 1
ATOM 972 C C . PRO A 1 132 ? 24.544 -16.388 -28.436 1.00 54.59 132 PRO A C 1
ATOM 974 O O . PRO A 1 132 ? 24.183 -16.279 -27.260 1.00 54.59 132 PRO A O 1
ATOM 977 N N . SER A 1 133 ? 25.235 -17.435 -28.881 1.00 59.25 133 SER A N 1
ATOM 978 C CA . SER A 1 133 ? 25.493 -18.623 -28.055 1.00 59.25 133 SER A CA 1
ATOM 979 C C . SER A 1 133 ? 26.512 -18.324 -26.952 1.00 59.25 133 SER A C 1
ATOM 981 O O . SER A 1 133 ? 26.642 -19.083 -25.992 1.00 59.25 133 SER A O 1
ATOM 983 N N . SER A 1 134 ? 27.211 -17.188 -27.062 1.00 72.56 134 SER A N 1
ATOM 984 C CA . SER A 1 134 ? 28.174 -16.695 -26.086 1.00 72.56 134 SER A CA 1
ATOM 985 C C . SER A 1 134 ? 28.013 -15.193 -25.804 1.00 72.56 134 SER A C 1
ATOM 987 O O . SER A 1 134 ? 27.570 -14.412 -26.649 1.00 72.56 134 SER A O 1
ATOM 989 N N . ARG A 1 135 ? 28.429 -14.762 -24.602 1.00 76.00 135 ARG A N 1
ATOM 990 C CA . ARG A 1 135 ? 28.498 -13.336 -24.218 1.00 76.00 135 ARG A CA 1
ATOM 991 C C . ARG A 1 135 ? 29.405 -12.530 -25.162 1.00 76.00 135 ARG A C 1
ATOM 993 O O . ARG A 1 135 ? 29.115 -11.368 -25.420 1.00 76.00 135 ARG A O 1
ATOM 1000 N N . SER A 1 136 ? 30.450 -13.162 -25.705 1.00 78.94 136 SER A N 1
ATOM 1001 C CA . SER A 1 136 ? 31.391 -12.545 -26.651 1.00 78.94 136 SER A CA 1
ATOM 1002 C C . SER A 1 136 ? 30.710 -12.148 -27.959 1.00 78.94 136 SER A C 1
ATOM 1004 O O . SER A 1 136 ? 30.800 -10.998 -28.362 1.00 78.94 136 SER A O 1
ATOM 1006 N N . GLU A 1 137 ? 29.943 -13.054 -28.573 1.00 80.12 137 GLU A N 1
ATOM 1007 C CA . GLU A 1 137 ? 29.223 -12.770 -29.826 1.00 80.12 137 GLU A CA 1
ATOM 1008 C C . GLU A 1 137 ? 28.218 -11.621 -29.668 1.00 80.12 137 GLU A C 1
ATOM 1010 O O . GLU A 1 137 ? 28.044 -10.791 -30.565 1.00 80.12 137 GLU A O 1
ATOM 1015 N N . ARG A 1 138 ? 27.565 -11.542 -28.500 1.00 79.38 138 ARG A N 1
ATOM 1016 C CA . ARG A 1 138 ? 26.669 -10.427 -28.186 1.00 79.38 138 ARG A CA 1
ATOM 1017 C C . ARG A 1 138 ? 27.442 -9.112 -28.113 1.00 79.38 138 ARG A C 1
ATOM 1019 O O . ARG A 1 138 ? 27.011 -8.150 -28.742 1.00 79.38 138 ARG A O 1
ATOM 1026 N N . ALA A 1 139 ? 28.564 -9.081 -27.398 1.00 82.94 139 ALA A N 1
ATOM 1027 C CA . ALA A 1 139 ? 29.402 -7.891 -27.287 1.00 82.94 139 ALA A CA 1
ATOM 1028 C C . ALA A 1 139 ? 29.937 -7.436 -28.658 1.00 82.94 139 ALA A C 1
ATOM 1030 O O . ALA A 1 139 ? 29.872 -6.249 -28.971 1.00 82.94 139 ALA A O 1
ATOM 1031 N N . ASP A 1 140 ? 30.358 -8.373 -29.512 1.00 86.75 140 ASP A N 1
ATOM 1032 C CA . ASP A 1 140 ? 30.857 -8.074 -30.860 1.00 86.75 140 ASP A CA 1
ATOM 1033 C C . ASP A 1 140 ? 29.756 -7.491 -31.765 1.00 86.75 140 ASP A C 1
ATOM 1035 O O . ASP A 1 140 ? 29.961 -6.478 -32.440 1.00 86.75 140 ASP A O 1
ATOM 1039 N N . SER A 1 141 ? 28.549 -8.074 -31.738 1.00 87.69 141 SER A N 1
ATOM 1040 C CA . SER A 1 141 ? 27.397 -7.550 -32.493 1.00 87.69 141 SER A CA 1
ATOM 1041 C C . SER A 1 141 ? 26.941 -6.171 -31.996 1.00 87.69 141 SER A C 1
ATOM 1043 O O . SER A 1 141 ? 26.616 -5.294 -32.801 1.00 87.69 141 SER A O 1
ATOM 1045 N N . GLN A 1 142 ? 26.970 -5.941 -30.678 1.00 90.44 142 GLN A N 1
ATOM 1046 C CA . GLN A 1 142 ? 26.689 -4.636 -30.083 1.00 90.44 142 GLN A CA 1
ATOM 1047 C C . GLN A 1 142 ? 27.735 -3.605 -30.506 1.00 90.44 142 GLN A C 1
ATOM 1049 O O . GLN A 1 142 ? 27.362 -2.522 -30.953 1.00 90.44 142 GLN A O 1
ATOM 1054 N N . ALA A 1 143 ? 29.024 -3.942 -30.419 1.00 92.06 143 ALA A N 1
ATOM 1055 C CA . ALA A 1 143 ? 30.113 -3.060 -30.822 1.00 92.06 143 ALA A CA 1
ATOM 1056 C C . ALA A 1 143 ? 30.007 -2.678 -32.306 1.00 92.06 143 ALA A C 1
ATOM 1058 O O . ALA A 1 143 ? 30.116 -1.500 -32.643 1.00 92.06 143 ALA A O 1
ATOM 1059 N N . SER A 1 144 ? 29.707 -3.644 -33.182 1.00 94.50 144 SER A N 1
ATOM 1060 C CA . SER A 1 144 ? 29.504 -3.397 -34.614 1.00 94.50 144 SER A CA 1
ATOM 1061 C C . SER A 1 144 ? 28.316 -2.467 -34.889 1.00 94.50 144 SER A C 1
ATOM 1063 O O . SER A 1 144 ? 28.439 -1.531 -35.681 1.00 94.50 144 SER A O 1
ATOM 1065 N N . CYS A 1 145 ? 27.187 -2.661 -34.199 1.00 95.19 145 CYS A N 1
ATOM 1066 C CA . CYS A 1 145 ? 26.035 -1.768 -34.323 1.00 95.19 145 CYS A CA 1
ATOM 1067 C C . CYS A 1 145 ? 26.332 -0.356 -33.790 1.00 95.19 145 CYS A C 1
ATOM 1069 O O . CYS A 1 145 ? 26.000 0.629 -34.447 1.00 95.19 145 CYS A O 1
ATOM 1071 N N . VAL A 1 146 ? 26.992 -0.230 -32.634 1.00 95.81 146 VAL A N 1
ATOM 1072 C CA . VAL A 1 146 ? 27.368 1.076 -32.064 1.00 95.81 146 VAL A CA 1
ATOM 1073 C C . VAL A 1 146 ? 28.323 1.825 -32.996 1.00 95.81 146 VAL A C 1
ATOM 1075 O O . VAL A 1 146 ? 28.147 3.025 -33.210 1.00 95.81 146 VAL A O 1
ATOM 1078 N N . GLU A 1 147 ? 29.274 1.122 -33.610 1.00 96.94 147 GLU A N 1
ATOM 1079 C CA . GLU A 1 147 ? 30.159 1.701 -34.621 1.00 96.94 147 GLU A CA 1
ATOM 1080 C C . GLU A 1 147 ? 29.394 2.123 -35.884 1.00 96.94 147 GLU A C 1
ATOM 1082 O O . GLU A 1 147 ? 29.674 3.159 -36.477 1.00 96.94 147 GLU A O 1
ATOM 1087 N N . ALA A 1 148 ? 28.366 1.380 -36.291 1.00 96.19 148 ALA A N 1
ATOM 1088 C CA . ALA A 1 148 ? 27.520 1.798 -37.404 1.00 96.19 148 ALA A CA 1
ATOM 1089 C C . ALA A 1 148 ? 26.677 3.046 -37.067 1.00 96.19 148 ALA A C 1
ATOM 1091 O O . ALA A 1 148 ? 26.509 3.922 -37.919 1.00 96.19 148 ALA A O 1
ATOM 1092 N N . LEU A 1 149 ? 26.187 3.167 -35.826 1.00 95.69 149 LEU A N 1
ATOM 1093 C CA . LEU A 1 149 ? 25.480 4.360 -35.340 1.00 95.69 149 LEU A CA 1
ATOM 1094 C C . LEU A 1 149 ? 26.404 5.587 -35.265 1.00 95.69 149 LEU A C 1
ATOM 1096 O O . LEU A 1 149 ? 25.947 6.700 -35.528 1.00 95.69 149 LEU A O 1
ATOM 1100 N N . SER A 1 150 ? 27.694 5.403 -34.956 1.00 96.38 150 SER A N 1
ATOM 1101 C CA . SER A 1 150 ? 28.675 6.497 -34.858 1.00 96.38 150 SER A CA 1
ATOM 1102 C C . SER A 1 150 ? 28.940 7.194 -36.204 1.00 96.38 150 SER A C 1
ATOM 1104 O O . SER A 1 150 ? 29.272 8.380 -36.231 1.00 96.38 150 SER A O 1
ATOM 1106 N N . ARG A 1 151 ? 28.690 6.508 -37.333 1.00 95.38 151 ARG A N 1
ATOM 1107 C CA . ARG A 1 151 ? 28.826 7.057 -38.700 1.00 95.38 151 ARG A CA 1
ATOM 1108 C C . ARG A 1 151 ? 27.854 8.205 -39.009 1.00 95.38 151 ARG A C 1
ATOM 1110 O O . ARG A 1 151 ? 28.071 8.938 -39.971 1.00 95.38 151 ARG A O 1
ATOM 1117 N N . SER A 1 152 ? 26.786 8.370 -38.224 1.00 94.75 152 SER A N 1
ATOM 1118 C CA . SER A 1 152 ? 25.819 9.467 -38.349 1.00 94.75 152 SER A CA 1
ATOM 1119 C C . SER A 1 152 ? 25.764 10.276 -37.058 1.00 94.75 152 SER A C 1
ATOM 1121 O O . SER A 1 152 ? 25.371 9.767 -36.010 1.00 94.75 152 SER A O 1
ATOM 1123 N N . ALA A 1 153 ? 26.075 11.573 -37.138 1.00 94.69 153 ALA A N 1
ATOM 1124 C CA . ALA A 1 153 ? 26.031 12.466 -35.978 1.00 94.69 153 ALA A CA 1
ATOM 1125 C C . ALA A 1 153 ? 24.641 12.504 -35.314 1.00 94.69 153 ALA A C 1
ATOM 1127 O O . ALA A 1 153 ? 24.541 12.588 -34.088 1.00 94.69 153 ALA A O 1
ATOM 1128 N N . GLN A 1 154 ? 23.567 12.400 -36.106 1.00 92.69 154 GLN A N 1
ATOM 1129 C CA . GLN A 1 154 ? 22.203 12.345 -35.581 1.00 92.69 154 GLN A CA 1
ATOM 1130 C C . GLN A 1 154 ? 21.970 11.063 -34.769 1.00 92.69 154 GLN A C 1
ATOM 1132 O O . GLN A 1 154 ? 21.506 11.140 -33.636 1.00 92.69 154 GLN A O 1
ATOM 1137 N N . PHE A 1 155 ? 22.343 9.898 -35.308 1.00 94.88 155 PHE A N 1
ATOM 1138 C CA . PHE A 1 155 ? 22.150 8.614 -34.622 1.00 94.88 155 PHE A CA 1
ATOM 1139 C C . PHE A 1 155 ? 23.021 8.494 -33.376 1.00 94.88 155 PHE A C 1
ATOM 1141 O O . PHE A 1 155 ? 22.553 8.027 -32.339 1.00 94.88 155 PHE A O 1
ATOM 1148 N N . TRP A 1 156 ? 24.261 8.979 -33.452 1.00 96.31 156 TRP A N 1
ATOM 1149 C CA . TRP A 1 156 ? 25.159 9.054 -32.308 1.00 96.31 156 TRP A CA 1
ATOM 1150 C C . TRP A 1 156 ? 24.592 9.921 -31.177 1.00 96.31 156 TRP A C 1
ATOM 1152 O O . TRP A 1 156 ? 24.719 9.580 -29.998 1.00 96.31 156 TRP A O 1
ATOM 1162 N N . SER A 1 157 ? 23.933 11.029 -31.525 1.00 96.06 157 SER A N 1
ATOM 1163 C CA . SER A 1 157 ? 23.312 11.922 -30.544 1.00 96.06 157 SER A CA 1
ATOM 1164 C C . SER A 1 157 ? 22.148 11.238 -29.826 1.00 96.06 157 SER A C 1
ATOM 1166 O O . SER A 1 157 ? 22.108 11.262 -28.596 1.00 96.06 157 SER A O 1
ATOM 1168 N N . SER A 1 158 ? 21.260 10.560 -30.560 1.00 94.38 158 SER A N 1
ATOM 1169 C CA . SER A 1 158 ? 20.161 9.785 -29.966 1.00 94.38 158 SER A CA 1
ATOM 1170 C C . SER A 1 158 ? 20.691 8.637 -29.093 1.00 94.38 158 SER A C 1
ATOM 1172 O O . SER A 1 158 ? 20.308 8.522 -27.929 1.00 94.38 158 SER A O 1
ATOM 1174 N N . TYR A 1 159 ? 21.657 7.855 -29.590 1.00 96.62 159 TYR A N 1
ATOM 1175 C CA . TYR A 1 159 ? 22.279 6.756 -28.840 1.00 96.62 159 TYR A CA 1
ATOM 1176 C C . TYR A 1 159 ? 22.941 7.215 -27.541 1.00 96.62 159 TYR A C 1
ATOM 1178 O O . TYR A 1 159 ? 22.648 6.685 -26.467 1.00 96.62 159 TYR A O 1
ATOM 1186 N N . SER A 1 160 ? 23.817 8.219 -27.614 1.00 96.38 160 SER A N 1
ATOM 1187 C CA . SER A 1 160 ? 24.519 8.734 -26.435 1.00 96.38 160 SER A CA 1
ATOM 1188 C C . SER A 1 160 ? 23.571 9.407 -25.436 1.00 96.38 160 SER A C 1
ATOM 1190 O O . SER A 1 160 ? 23.825 9.356 -24.229 1.00 96.38 160 SER A O 1
ATOM 1192 N N . GLY A 1 161 ? 22.463 9.981 -25.917 1.00 95.25 161 GLY A N 1
ATOM 1193 C CA . GLY A 1 161 ? 21.356 10.456 -25.092 1.00 95.25 161 GLY A CA 1
ATOM 1194 C C . GLY A 1 161 ? 20.726 9.323 -24.284 1.00 95.25 161 GLY A C 1
ATOM 1195 O O . GLY A 1 161 ? 20.762 9.361 -23.051 1.00 95.25 161 GLY A O 1
ATOM 1196 N N . TYR A 1 162 ? 20.244 8.273 -24.956 1.00 94.25 162 TYR A N 1
ATOM 1197 C CA . TYR A 1 162 ? 19.620 7.131 -24.278 1.00 94.25 162 TYR A CA 1
ATOM 1198 C C . TYR A 1 162 ? 20.583 6.396 -23.347 1.00 94.25 162 TYR A C 1
ATOM 1200 O O . TYR A 1 162 ? 20.193 6.017 -22.245 1.00 94.25 162 TYR A O 1
ATOM 1208 N N . LEU A 1 163 ? 21.859 6.257 -23.719 1.00 94.19 163 LEU A N 1
ATOM 1209 C CA . LEU A 1 163 ? 22.866 5.614 -22.870 1.00 94.19 163 LEU A CA 1
ATOM 1210 C C . LEU A 1 163 ? 23.019 6.315 -21.507 1.00 94.19 163 LEU A C 1
ATOM 1212 O O . LEU A 1 163 ? 23.237 5.653 -20.490 1.00 94.19 163 LEU A O 1
ATOM 1216 N N . ARG A 1 164 ? 22.886 7.648 -21.474 1.00 92.56 164 ARG A N 1
ATOM 1217 C CA . ARG A 1 164 ? 22.909 8.452 -20.238 1.00 92.56 164 ARG A CA 1
ATOM 1218 C C . ARG A 1 164 ? 21.569 8.436 -19.503 1.00 92.56 164 ARG A C 1
ATOM 1220 O O . ARG A 1 164 ? 21.546 8.559 -18.280 1.00 92.56 164 ARG A O 1
ATOM 1227 N N . GLU A 1 165 ? 20.468 8.297 -20.232 1.00 90.19 165 GLU A N 1
ATOM 1228 C CA . GLU A 1 165 ? 19.116 8.316 -19.675 1.00 90.19 165 GLU A CA 1
ATOM 1229 C C . GLU A 1 165 ? 18.719 6.982 -19.025 1.00 90.19 165 GLU A C 1
ATOM 1231 O O . GLU A 1 165 ? 18.044 6.976 -17.999 1.00 90.19 165 GLU A O 1
ATOM 1236 N N . ILE A 1 166 ? 19.177 5.845 -19.553 1.00 89.94 166 ILE A N 1
ATOM 1237 C CA . ILE A 1 166 ? 18.794 4.512 -19.060 1.00 89.94 166 ILE A CA 1
ATOM 1238 C C . ILE A 1 166 ? 19.094 4.297 -17.568 1.00 89.94 166 ILE A C 1
ATOM 1240 O O . ILE A 1 166 ? 18.186 3.855 -16.866 1.00 89.94 166 ILE A O 1
ATOM 1244 N N . PRO A 1 167 ? 20.276 4.649 -17.020 1.00 88.44 167 PRO A N 1
ATOM 1245 C CA . PRO A 1 167 ? 20.508 4.547 -15.576 1.00 88.44 167 PRO A CA 1
ATOM 1246 C C . PRO A 1 167 ? 19.506 5.365 -14.752 1.00 88.44 167 PRO A C 1
ATOM 1248 O O . PRO A 1 167 ? 19.039 4.925 -13.705 1.00 88.44 167 PRO A O 1
ATOM 1251 N N . GLN A 1 168 ? 19.125 6.544 -15.251 1.00 86.69 168 GLN A N 1
ATOM 1252 C CA . GLN A 1 168 ? 18.146 7.412 -14.600 1.00 86.69 168 GLN A CA 1
ATOM 1253 C C . GLN A 1 168 ? 16.733 6.818 -14.651 1.00 86.69 168 GLN A C 1
ATOM 1255 O O . GLN A 1 168 ? 15.989 6.918 -13.675 1.00 86.69 168 GLN A O 1
ATOM 1260 N N . LEU A 1 169 ? 16.366 6.188 -15.770 1.00 85.88 169 LEU A N 1
ATOM 1261 C CA . LEU A 1 169 ? 15.102 5.466 -15.915 1.00 85.88 169 LEU A CA 1
ATOM 1262 C C . LEU A 1 169 ? 15.043 4.251 -14.999 1.00 85.88 169 LEU A C 1
ATOM 1264 O O . LEU A 1 169 ? 14.024 4.019 -14.362 1.00 85.88 169 LEU A O 1
ATOM 1268 N N . CYS A 1 170 ? 16.136 3.507 -14.888 1.00 86.12 170 CYS A N 1
ATOM 1269 C CA . CYS A 1 170 ? 16.203 2.322 -14.043 1.00 86.12 170 CYS A CA 1
ATOM 1270 C C . CYS A 1 170 ? 16.128 2.656 -12.560 1.00 86.12 170 CYS A C 1
ATOM 1272 O O . CYS A 1 170 ? 15.362 2.022 -11.837 1.00 86.12 170 CYS A O 1
ATOM 1274 N N . TYR A 1 171 ? 16.790 3.733 -12.137 1.00 85.12 171 TYR A N 1
ATOM 1275 C CA . TYR A 1 171 ? 16.589 4.283 -10.804 1.00 85.12 171 TYR A CA 1
ATOM 1276 C C . TYR A 1 171 ? 15.120 4.672 -10.555 1.00 85.12 171 TYR A C 1
ATOM 1278 O O . TYR A 1 171 ? 14.556 4.324 -9.517 1.00 85.12 171 TYR A O 1
ATOM 1286 N N . ALA A 1 172 ? 14.469 5.334 -11.520 1.00 85.31 172 ALA A N 1
ATOM 1287 C CA . ALA A 1 172 ? 13.056 5.699 -11.412 1.00 85.31 172 ALA A CA 1
ATOM 1288 C C . ALA A 1 172 ? 12.126 4.470 -11.350 1.00 85.31 172 ALA A C 1
ATOM 1290 O O . ALA A 1 172 ? 11.211 4.445 -10.529 1.00 85.31 172 ALA A O 1
ATOM 1291 N N . PHE A 1 173 ? 12.363 3.437 -12.168 1.00 85.44 173 PHE A N 1
ATOM 1292 C CA . PHE A 1 173 ? 11.594 2.187 -12.138 1.00 85.44 173 PHE A CA 1
ATOM 1293 C C . PHE A 1 173 ? 11.750 1.448 -10.808 1.00 85.44 173 PHE A C 1
ATOM 1295 O O . PHE A 1 173 ? 10.744 1.036 -10.232 1.00 85.44 173 PHE A O 1
ATOM 1302 N N . GLY A 1 174 ? 12.979 1.326 -10.296 1.00 83.94 174 GLY A N 1
ATOM 1303 C CA . GLY A 1 174 ? 13.235 0.721 -8.988 1.00 83.94 174 GLY A CA 1
ATOM 1304 C C . GLY A 1 174 ? 12.483 1.455 -7.877 1.00 83.94 174 GLY A C 1
ATOM 1305 O O . GLY A 1 174 ? 11.743 0.843 -7.108 1.00 83.94 174 GLY A O 1
ATOM 1306 N N . LYS A 1 175 ? 12.559 2.792 -7.862 1.00 83.75 175 LYS A N 1
ATOM 1307 C CA . LYS A 1 175 ? 11.828 3.616 -6.888 1.00 83.75 175 LYS A CA 1
ATOM 1308 C C . LYS A 1 175 ? 10.317 3.496 -7.015 1.00 83.75 175 LYS A C 1
ATOM 1310 O O . LYS A 1 175 ? 9.621 3.481 -6.005 1.00 83.75 175 LYS A O 1
ATOM 1315 N N . TRP A 1 176 ? 9.794 3.379 -8.229 1.00 84.25 176 TRP A N 1
ATOM 1316 C CA . TRP A 1 176 ? 8.364 3.182 -8.437 1.00 84.25 176 TRP A CA 1
ATOM 1317 C C . TRP A 1 176 ? 7.873 1.853 -7.843 1.00 84.25 176 TRP A C 1
ATOM 1319 O O . TRP A 1 176 ? 6.843 1.838 -7.170 1.00 84.25 176 TRP A O 1
ATOM 1329 N N . VAL A 1 177 ? 8.640 0.770 -8.015 1.00 85.06 177 VAL A N 1
ATOM 1330 C CA . VAL A 1 177 ? 8.348 -0.539 -7.404 1.00 85.06 177 VAL A CA 1
ATOM 1331 C C . VAL A 1 177 ? 8.404 -0.461 -5.876 1.00 85.06 177 VAL A C 1
ATOM 1333 O O . VAL A 1 177 ? 7.498 -0.954 -5.206 1.00 85.06 177 VAL A O 1
ATOM 1336 N N . GLU A 1 178 ? 9.416 0.206 -5.313 1.00 84.69 178 GLU A N 1
ATOM 1337 C CA . GLU A 1 178 ? 9.508 0.429 -3.863 1.00 84.69 178 GLU A CA 1
ATOM 1338 C C . GLU A 1 178 ? 8.299 1.208 -3.319 1.00 84.69 178 GLU A C 1
ATOM 1340 O O . GLU A 1 178 ? 7.738 0.846 -2.284 1.00 84.69 178 GLU A O 1
ATOM 1345 N N . ILE A 1 179 ? 7.865 2.261 -4.020 1.00 86.00 179 ILE A N 1
ATOM 1346 C CA . ILE A 1 179 ? 6.696 3.062 -3.633 1.00 86.00 179 ILE A CA 1
ATOM 1347 C C . ILE A 1 179 ? 5.422 2.210 -3.650 1.00 86.00 179 ILE A C 1
ATOM 1349 O O . ILE A 1 179 ? 4.596 2.329 -2.743 1.00 86.00 179 ILE A O 1
ATOM 1353 N N . ASP A 1 180 ? 5.236 1.365 -4.663 1.00 85.75 180 ASP A N 1
ATOM 1354 C CA . ASP A 1 180 ? 4.064 0.492 -4.751 1.00 85.75 180 ASP A CA 1
ATOM 1355 C C . ASP A 1 180 ? 4.049 -0.572 -3.637 1.00 85.75 180 ASP A C 1
ATOM 1357 O O . ASP A 1 180 ? 3.023 -0.796 -2.980 1.00 85.75 180 ASP A O 1
ATOM 1361 N N . ALA A 1 181 ? 5.219 -1.139 -3.326 1.00 89.50 181 ALA A N 1
ATOM 1362 C CA . ALA A 1 181 ? 5.395 -2.043 -2.194 1.00 89.50 181 ALA A CA 1
ATOM 1363 C C . ALA A 1 181 ? 5.067 -1.348 -0.861 1.00 89.50 181 ALA A C 1
ATOM 1365 O O . ALA A 1 181 ? 4.312 -1.888 -0.046 1.00 89.50 181 ALA A O 1
ATOM 1366 N N . ALA A 1 182 ? 5.557 -0.120 -0.661 1.00 90.06 182 ALA A N 1
ATOM 1367 C CA . ALA A 1 182 ? 5.262 0.672 0.528 1.00 90.06 182 ALA A CA 1
ATOM 1368 C C . ALA A 1 182 ? 3.758 0.960 0.658 1.00 90.06 182 ALA A C 1
ATOM 1370 O O . ALA A 1 182 ? 3.181 0.739 1.722 1.00 90.06 182 ALA A O 1
ATOM 1371 N N . LYS A 1 183 ? 3.086 1.383 -0.423 1.00 90.69 183 LYS A N 1
ATOM 1372 C CA . LYS A 1 183 ? 1.626 1.605 -0.432 1.00 90.69 183 LYS A CA 1
ATOM 1373 C C . LYS A 1 183 ? 0.856 0.355 -0.013 1.00 90.69 183 LYS A C 1
ATOM 1375 O O . LYS A 1 183 ? -0.084 0.449 0.778 1.00 90.69 183 LYS A O 1
ATOM 1380 N N . THR A 1 184 ? 1.267 -0.805 -0.517 1.00 92.62 184 THR A N 1
ATOM 1381 C CA . THR A 1 184 ? 0.655 -2.090 -0.165 1.00 92.62 184 THR A CA 1
ATOM 1382 C C . THR A 1 184 ? 0.855 -2.417 1.315 1.00 92.62 184 THR A C 1
ATOM 1384 O O . THR A 1 184 ? -0.106 -2.776 1.997 1.00 92.62 184 THR A O 1
ATOM 1387 N N . LEU A 1 185 ? 2.064 -2.213 1.844 1.00 94.12 185 LEU A N 1
ATOM 1388 C CA . LEU A 1 185 ? 2.362 -2.410 3.263 1.00 94.12 185 LEU A CA 1
ATOM 1389 C C . LEU A 1 185 ? 1.516 -1.489 4.157 1.00 94.12 185 LEU A C 1
ATOM 1391 O O . LEU A 1 185 ? 0.886 -1.962 5.102 1.00 94.12 185 LEU A O 1
ATOM 1395 N N . TYR A 1 186 ? 1.435 -0.196 3.828 1.00 93.81 186 TYR A N 1
ATOM 1396 C CA . TYR A 1 186 ? 0.614 0.766 4.570 1.00 93.81 186 TYR A CA 1
ATOM 1397 C C . TYR A 1 186 ? -0.870 0.403 4.546 1.00 93.81 186 TYR A C 1
ATOM 1399 O O . TYR A 1 186 ? -1.549 0.514 5.570 1.00 93.81 186 TYR A O 1
ATOM 1407 N N . LYS A 1 187 ? -1.383 -0.060 3.400 1.00 95.25 187 LYS A N 1
ATOM 1408 C CA . LYS A 1 187 ? -2.763 -0.540 3.289 1.00 95.25 187 LYS A CA 1
ATOM 1409 C C . LYS A 1 187 ? -3.011 -1.714 4.239 1.00 95.25 187 LYS A C 1
ATOM 1411 O O . LYS A 1 187 ? -3.990 -1.682 4.981 1.00 95.25 187 LYS A O 1
ATOM 1416 N N . ASN A 1 188 ? -2.117 -2.703 4.256 1.00 95.94 188 ASN A N 1
ATOM 1417 C CA . ASN A 1 188 ? -2.230 -3.871 5.132 1.00 95.94 188 ASN A CA 1
ATOM 1418 C C . ASN A 1 188 ? -2.178 -3.477 6.615 1.00 95.94 188 ASN A C 1
ATOM 1420 O O . ASN A 1 188 ? -3.099 -3.805 7.361 1.00 95.94 188 ASN A O 1
ATOM 1424 N N . ALA A 1 189 ? -1.195 -2.666 7.014 1.00 93.50 189 ALA A N 1
ATOM 1425 C CA . ALA A 1 189 ? -1.070 -2.175 8.388 1.00 93.50 189 ALA A CA 1
ATOM 1426 C C . ALA A 1 189 ? -2.298 -1.358 8.839 1.00 93.50 189 ALA A C 1
ATOM 1428 O O . ALA A 1 189 ? -2.761 -1.474 9.974 1.00 93.50 189 ALA A O 1
ATOM 1429 N N . THR A 1 190 ? -2.872 -0.550 7.943 1.00 96.19 190 THR A N 1
ATOM 1430 C CA . THR A 1 190 ? -4.081 0.233 8.243 1.00 96.19 190 THR A CA 1
ATOM 1431 C C . THR A 1 190 ? -5.299 -0.668 8.449 1.00 96.19 190 THR A C 1
ATOM 1433 O O . THR A 1 190 ? -6.103 -0.415 9.348 1.00 96.19 190 THR A O 1
ATOM 1436 N N . MET A 1 191 ? -5.435 -1.733 7.653 1.00 94.88 191 MET A N 1
ATOM 1437 C CA . MET A 1 191 ? -6.510 -2.714 7.828 1.00 94.88 191 MET A CA 1
ATOM 1438 C C . MET A 1 191 ? -6.392 -3.451 9.168 1.00 94.88 191 MET A C 1
ATOM 1440 O O . MET A 1 191 ? -7.398 -3.609 9.860 1.00 94.88 191 MET A O 1
ATOM 1444 N N . GLU A 1 192 ? -5.180 -3.833 9.574 1.00 95.50 192 GLU A N 1
ATOM 1445 C CA . GLU A 1 192 ? -4.929 -4.465 10.876 1.00 95.50 192 GLU A CA 1
ATOM 1446 C C . GLU A 1 192 ? -5.228 -3.519 12.042 1.00 95.50 192 GLU A C 1
ATOM 1448 O O . GLU A 1 192 ? -5.934 -3.892 12.981 1.00 95.50 192 GLU A O 1
ATOM 1453 N N . LYS A 1 193 ? -4.783 -2.258 11.956 1.00 94.81 193 LYS A N 1
ATOM 1454 C CA . LYS A 1 193 ? -5.099 -1.236 12.964 1.00 94.81 193 LYS A CA 1
ATOM 1455 C C . LYS A 1 193 ? -6.608 -1.032 13.094 1.00 94.81 193 LYS A C 1
ATOM 1457 O O . LYS A 1 193 ? -7.123 -0.936 14.206 1.00 94.81 193 LYS A O 1
ATOM 1462 N N . LEU A 1 194 ? -7.333 -0.998 11.975 1.00 97.56 194 LEU A N 1
ATOM 1463 C CA . LEU A 1 194 ? -8.789 -0.883 11.986 1.00 97.56 194 LEU A CA 1
ATOM 1464 C C . LEU A 1 194 ? -9.456 -2.106 12.635 1.00 97.56 194 LEU A C 1
ATOM 1466 O O . LEU A 1 194 ? -10.423 -1.944 13.379 1.00 97.56 194 LEU A O 1
ATOM 1470 N N . ALA A 1 195 ? -8.947 -3.314 12.381 1.00 97.12 195 ALA A N 1
ATOM 1471 C CA . ALA A 1 195 ? -9.439 -4.535 13.016 1.00 97.12 195 ALA A CA 1
ATOM 1472 C C . ALA A 1 195 ? -9.214 -4.518 14.538 1.00 97.12 195 ALA A C 1
ATOM 1474 O O . ALA A 1 195 ? -10.138 -4.823 15.293 1.00 97.12 195 ALA A O 1
ATOM 1475 N N . LEU A 1 196 ? -8.036 -4.079 14.992 1.00 97.44 196 LEU A N 1
ATOM 1476 C CA . LEU A 1 196 ? -7.733 -3.917 16.414 1.00 97.44 196 LEU A CA 1
ATOM 1477 C C . LEU A 1 196 ? -8.671 -2.904 17.083 1.00 97.44 196 LEU A C 1
ATOM 1479 O O . LEU A 1 196 ? -9.235 -3.191 18.135 1.00 97.44 196 LEU A O 1
ATOM 1483 N N . LEU A 1 197 ? -8.884 -1.740 16.462 1.00 98.06 197 LEU A N 1
ATOM 1484 C CA . LEU A 1 197 ? -9.786 -0.717 17.002 1.00 98.06 197 LEU A CA 1
ATOM 1485 C C . LEU A 1 197 ? -11.229 -1.221 17.129 1.00 98.06 197 LEU A C 1
ATOM 1487 O O . LEU A 1 197 ? -11.910 -0.892 18.098 1.00 98.06 197 LEU A O 1
ATOM 1491 N N . ARG A 1 198 ? -11.697 -2.041 16.180 1.00 97.25 198 ARG A N 1
ATOM 1492 C CA . ARG A 1 198 ? -13.013 -2.691 16.274 1.00 97.25 198 ARG A CA 1
ATOM 1493 C C . ARG A 1 198 ? -13.072 -3.665 17.448 1.00 97.25 198 ARG A C 1
ATOM 1495 O O . ARG A 1 198 ? -13.994 -3.574 18.245 1.00 97.25 198 ARG A O 1
ATOM 1502 N N . MET A 1 199 ? -12.056 -4.513 17.609 1.00 97.69 199 MET A N 1
ATOM 1503 C CA . MET A 1 199 ? -11.977 -5.449 18.734 1.00 97.69 199 MET A CA 1
ATOM 1504 C C . MET A 1 199 ? -11.976 -4.728 20.092 1.00 97.69 199 MET A C 1
ATOM 1506 O O . MET A 1 199 ? -12.659 -5.158 21.020 1.00 97.69 199 MET A O 1
ATOM 1510 N N . LEU A 1 200 ? -11.228 -3.626 20.214 1.00 97.75 200 LEU A N 1
ATOM 1511 C CA . LEU A 1 200 ? -11.191 -2.824 21.440 1.00 97.75 200 LEU A CA 1
ATOM 1512 C C . LEU A 1 200 ? -12.551 -2.192 21.746 1.00 97.75 200 LEU A C 1
ATOM 1514 O O . LEU A 1 200 ? -13.009 -2.276 22.883 1.00 97.75 200 LEU A O 1
ATOM 1518 N N . ARG A 1 201 ? -13.226 -1.641 20.730 1.00 98.06 201 ARG A N 1
ATOM 1519 C CA . ARG A 1 201 ? -14.590 -1.115 20.866 1.00 98.06 201 ARG A CA 1
ATOM 1520 C C . ARG A 1 201 ? -15.572 -2.195 21.322 1.00 98.06 201 ARG A C 1
ATOM 1522 O O . ARG A 1 201 ? -16.370 -1.956 22.221 1.00 98.06 201 ARG A O 1
ATOM 1529 N N . ASP A 1 202 ? -15.523 -3.378 20.719 1.00 97.69 202 ASP A N 1
ATOM 1530 C CA . ASP A 1 202 ? -16.435 -4.472 21.069 1.00 97.69 202 ASP A CA 1
ATOM 1531 C C . ASP A 1 202 ? -16.212 -4.941 22.514 1.00 97.69 202 ASP A C 1
ATOM 1533 O O . ASP A 1 202 ? -17.169 -5.205 23.247 1.00 97.69 202 ASP A O 1
ATOM 1537 N N . ARG A 1 203 ? -14.947 -4.982 22.955 1.00 97.44 203 ARG A N 1
ATOM 1538 C CA . ARG A 1 203 ? -14.588 -5.264 24.348 1.00 97.44 203 ARG A CA 1
ATOM 1539 C C . ARG A 1 203 ? -15.152 -4.209 25.300 1.00 97.44 203 ARG A C 1
ATOM 1541 O O . ARG A 1 203 ? -15.701 -4.580 26.332 1.00 97.44 203 ARG A O 1
ATOM 1548 N N . GLU A 1 204 ? -15.033 -2.929 24.965 1.00 97.69 204 GLU A N 1
ATOM 1549 C CA . GLU A 1 204 ? -15.569 -1.827 25.772 1.00 97.69 204 GLU A CA 1
ATOM 1550 C C . GLU A 1 204 ? -17.095 -1.918 25.909 1.00 97.69 204 GLU A C 1
ATOM 1552 O O . GLU A 1 204 ? -17.618 -1.914 27.021 1.00 97.69 204 GLU A O 1
ATOM 1557 N N . ILE A 1 205 ? -17.807 -2.140 24.799 1.00 97.69 205 ILE A N 1
ATOM 1558 C CA . ILE A 1 205 ? -19.263 -2.348 24.808 1.00 97.69 205 ILE A CA 1
ATOM 1559 C C . ILE A 1 205 ? -19.642 -3.559 25.672 1.00 97.69 205 ILE A C 1
ATOM 1561 O O . ILE A 1 205 ? -20.631 -3.517 26.404 1.00 97.69 205 ILE A O 1
ATOM 1565 N N . SER A 1 206 ? -18.872 -4.648 25.603 1.00 97.38 206 SER A N 1
ATOM 1566 C CA . SER A 1 206 ? -19.118 -5.831 26.432 1.00 97.38 206 SER A CA 1
ATOM 1567 C C . SER A 1 206 ? -18.936 -5.551 27.924 1.00 97.38 206 SER A C 1
ATOM 1569 O O . SER A 1 206 ? -19.678 -6.116 28.726 1.00 97.38 206 SER A O 1
ATOM 1571 N N . ILE A 1 207 ? -17.960 -4.719 28.299 1.00 97.12 207 ILE A N 1
ATOM 1572 C CA . ILE A 1 207 ? -17.734 -4.320 29.693 1.00 97.12 207 ILE A CA 1
ATOM 1573 C C . ILE A 1 207 ? -18.906 -3.469 30.182 1.00 97.12 207 ILE A C 1
ATOM 1575 O O . ILE A 1 207 ? -19.489 -3.802 31.208 1.00 97.12 207 ILE A O 1
ATOM 1579 N N . ILE A 1 208 ? -19.318 -2.462 29.404 1.00 96.88 208 ILE A N 1
ATOM 1580 C CA . ILE A 1 208 ? -20.459 -1.597 29.744 1.00 96.88 208 ILE A CA 1
ATOM 1581 C C . ILE A 1 208 ? -21.726 -2.434 29.976 1.00 96.88 208 ILE A C 1
ATOM 1583 O O . ILE A 1 208 ? -22.384 -2.299 31.003 1.00 96.88 208 ILE A O 1
ATOM 1587 N N . ARG A 1 209 ? -22.032 -3.384 29.081 1.00 95.88 209 ARG A N 1
ATOM 1588 C CA . ARG A 1 209 ? -23.190 -4.284 29.254 1.00 95.88 209 ARG A CA 1
ATOM 1589 C C . ARG A 1 209 ? -23.094 -5.151 30.507 1.00 95.88 209 ARG A C 1
ATOM 1591 O O . ARG A 1 209 ? -24.111 -5.453 31.130 1.00 95.88 209 ARG A O 1
ATOM 1598 N N . HIS A 1 210 ? -21.890 -5.603 30.851 1.00 96.69 210 HIS A N 1
ATOM 1599 C CA . HIS A 1 210 ? -21.680 -6.383 32.065 1.00 96.69 210 HIS A CA 1
ATOM 1600 C C . HIS A 1 210 ? -21.916 -5.528 33.317 1.00 96.69 210 HIS A C 1
ATOM 1602 O O . HIS A 1 210 ? -22.551 -5.999 34.260 1.00 96.69 210 HIS A O 1
ATOM 1608 N N . GLU A 1 211 ? -21.454 -4.276 33.320 1.00 95.56 211 GLU A N 1
ATOM 1609 C CA . GLU A 1 211 ? -21.716 -3.324 34.403 1.00 95.56 211 GLU A CA 1
ATOM 1610 C C . GLU A 1 211 ? -23.215 -3.042 34.558 1.00 95.56 211 GLU A C 1
ATOM 1612 O O . GLU A 1 211 ? -23.736 -3.160 35.666 1.00 95.56 211 GLU A O 1
ATOM 1617 N N . GLU A 1 212 ? -23.937 -2.787 33.464 1.00 95.44 212 GLU A N 1
ATOM 1618 C CA . GLU A 1 212 ? -25.399 -2.613 33.483 1.00 95.44 212 GLU A CA 1
ATOM 1619 C C . GLU A 1 212 ? -26.118 -3.849 34.056 1.00 95.44 212 GLU A C 1
ATOM 1621 O O . GLU A 1 212 ? -27.006 -3.734 34.907 1.00 95.44 212 GLU A O 1
ATOM 1626 N N . GLY A 1 213 ? -25.706 -5.054 33.646 1.00 95.19 213 GLY A N 1
ATOM 1627 C CA . GLY A 1 213 ? -26.261 -6.308 34.165 1.00 95.19 213 GLY A CA 1
ATOM 1628 C C . GLY A 1 213 ? -25.964 -6.538 35.651 1.00 95.19 213 GLY A C 1
ATOM 1629 O O . GLY A 1 213 ? -26.810 -7.067 36.387 1.00 95.19 213 GLY A O 1
ATOM 1630 N N . PHE A 1 214 ? -24.781 -6.122 36.110 1.00 96.12 214 PHE A N 1
ATOM 1631 C CA . PHE A 1 214 ? -24.405 -6.163 37.519 1.00 96.12 214 PHE A CA 1
ATOM 1632 C C . PHE A 1 214 ? -25.250 -5.188 38.345 1.00 96.12 214 PHE A C 1
ATOM 1634 O O . PHE A 1 214 ? -25.842 -5.609 39.339 1.00 96.12 214 PHE A O 1
ATOM 1641 N N . VAL A 1 215 ? -25.389 -3.934 37.900 1.00 96.75 215 VAL A N 1
ATOM 1642 C CA . VAL A 1 215 ? -26.236 -2.922 38.555 1.00 96.75 215 VAL A CA 1
ATOM 1643 C C . VAL A 1 215 ? -27.674 -3.424 38.686 1.00 96.75 215 VAL A C 1
ATOM 1645 O O . VAL A 1 215 ? -28.208 -3.450 39.794 1.00 96.75 215 VAL A O 1
ATOM 1648 N N . GLY A 1 216 ? -28.264 -3.958 37.611 1.00 95.56 216 GLY A N 1
ATOM 1649 C CA . GLY A 1 216 ? -29.616 -4.522 37.678 1.00 95.56 216 GLY A CA 1
ATOM 1650 C C . GLY A 1 216 ? -29.736 -5.729 38.623 1.00 95.56 216 GLY A C 1
ATOM 1651 O O . GLY A 1 216 ? -30.800 -5.991 39.180 1.00 95.56 216 GLY A O 1
ATOM 1652 N N . SER A 1 217 ? -28.655 -6.486 38.841 1.00 96.25 217 SER A N 1
ATOM 1653 C CA . SER A 1 217 ? -28.637 -7.573 39.833 1.00 96.25 217 SER A CA 1
ATOM 1654 C C . SER A 1 217 ? -28.587 -7.047 41.266 1.00 96.25 217 SER A C 1
ATOM 1656 O O . SER A 1 217 ? -29.251 -7.605 42.140 1.00 96.25 217 SER A O 1
ATOM 1658 N N . VAL A 1 218 ? -27.842 -5.964 41.500 1.00 96.81 218 VAL A N 1
ATOM 1659 C CA . VAL A 1 218 ? -27.798 -5.271 42.794 1.00 96.81 218 VAL A CA 1
ATOM 1660 C C . VAL A 1 218 ? -29.163 -4.667 43.134 1.00 96.81 218 VAL A C 1
ATOM 1662 O O . VAL A 1 218 ? -29.613 -4.809 44.269 1.00 96.81 218 VAL A O 1
ATOM 1665 N N . GLU A 1 219 ? -29.862 -4.074 42.164 1.00 96.62 219 GLU A N 1
ATOM 1666 C CA . GLU A 1 219 ? -31.224 -3.556 42.357 1.00 96.62 219 GLU A CA 1
ATOM 1667 C C . GLU A 1 219 ? -32.206 -4.661 42.772 1.00 96.62 219 GLU A C 1
ATOM 1669 O O . GLU A 1 219 ? -32.893 -4.519 43.784 1.00 96.62 219 GLU A O 1
ATOM 1674 N N . ARG A 1 220 ? -32.199 -5.811 42.080 1.00 96.06 220 ARG A N 1
ATOM 1675 C CA . ARG A 1 220 ? -33.022 -6.976 42.462 1.00 96.06 220 ARG A CA 1
ATOM 1676 C C . ARG A 1 220 ? -32.706 -7.478 43.870 1.00 96.06 220 ARG A C 1
ATOM 1678 O O . ARG A 1 220 ? -33.614 -7.791 44.636 1.00 96.06 220 ARG A O 1
ATOM 1685 N N . LEU A 1 221 ? -31.424 -7.551 44.237 1.00 96.94 221 LEU A N 1
ATOM 1686 C CA . LEU A 1 221 ? -31.033 -7.921 45.600 1.00 96.94 221 LEU A CA 1
ATOM 1687 C C . LEU A 1 221 ? -31.576 -6.917 46.621 1.00 96.94 221 LEU A C 1
ATOM 1689 O O . LEU A 1 221 ? -32.117 -7.324 47.649 1.00 96.94 221 LEU A O 1
ATOM 1693 N N . ASN A 1 222 ? -31.507 -5.620 46.328 1.00 97.12 222 ASN A N 1
ATOM 1694 C CA . ASN A 1 222 ? -32.060 -4.591 47.199 1.00 97.12 222 ASN A CA 1
ATOM 1695 C C . ASN A 1 222 ? -33.582 -4.748 47.395 1.00 97.12 222 ASN A C 1
ATOM 1697 O O . ASN A 1 222 ? -34.058 -4.685 48.527 1.00 97.12 222 ASN A O 1
ATOM 1701 N N . GLU A 1 223 ? -34.343 -5.049 46.338 1.00 96.75 223 GLU A N 1
ATOM 1702 C CA . GLU A 1 223 ? -35.785 -5.341 46.440 1.00 96.75 223 GLU A CA 1
ATOM 1703 C C . GLU A 1 223 ? -36.078 -6.553 47.336 1.00 96.75 223 GLU A C 1
ATOM 1705 O O . GLU A 1 223 ? -36.987 -6.516 48.175 1.00 96.75 223 GLU A O 1
ATOM 1710 N N . THR A 1 224 ? -35.280 -7.621 47.217 1.00 96.75 224 THR A N 1
ATOM 1711 C CA . THR A 1 224 ? -35.433 -8.798 48.088 1.00 96.75 224 THR A CA 1
ATOM 1712 C C . THR A 1 224 ? -35.125 -8.477 49.549 1.00 96.75 224 THR A C 1
ATOM 1714 O O . THR A 1 224 ? -35.848 -8.929 50.437 1.00 96.75 224 THR A O 1
ATOM 1717 N N . ILE A 1 225 ? -34.112 -7.644 49.818 1.00 97.44 225 ILE A N 1
ATOM 1718 C CA . ILE A 1 225 ? -33.773 -7.193 51.175 1.00 97.44 225 ILE A CA 1
ATOM 1719 C C . ILE A 1 225 ? -34.915 -6.363 51.767 1.00 97.44 225 ILE A C 1
ATOM 1721 O O . ILE A 1 225 ? -35.282 -6.571 52.925 1.00 97.44 225 ILE A O 1
ATOM 1725 N N . LEU A 1 226 ? -35.497 -5.446 50.989 1.00 97.00 226 LEU A N 1
ATOM 1726 C CA . LEU A 1 226 ? -36.641 -4.645 51.429 1.00 97.00 226 LEU A CA 1
ATOM 1727 C C . LEU A 1 226 ? -37.854 -5.528 51.753 1.00 97.00 226 LEU A C 1
ATOM 1729 O O . LEU A 1 226 ? -38.476 -5.355 52.800 1.00 97.00 226 LEU A O 1
ATOM 1733 N N . SER A 1 227 ? -38.134 -6.523 50.910 1.00 96.25 227 SER A N 1
ATOM 1734 C CA . SER A 1 227 ? -39.223 -7.485 51.126 1.00 96.25 227 SER A CA 1
ATOM 1735 C C . SER A 1 227 ? -39.009 -8.326 52.389 1.00 96.25 227 SER A C 1
ATOM 1737 O O . SER A 1 227 ? -39.928 -8.506 53.185 1.00 96.25 227 SER A O 1
ATOM 1739 N N . LEU A 1 228 ? -37.779 -8.799 52.618 1.00 96.44 228 LEU A N 1
ATOM 1740 C CA . LEU A 1 228 ? -37.415 -9.535 53.831 1.00 96.44 228 LEU A CA 1
ATOM 1741 C C . LEU A 1 228 ? -37.565 -8.678 55.091 1.00 96.44 228 LEU A C 1
ATOM 1743 O O . LEU A 1 228 ? -38.091 -9.161 56.090 1.00 96.44 228 LEU A O 1
ATOM 1747 N N . ARG A 1 229 ? -37.149 -7.406 55.047 1.00 96.31 229 ARG A N 1
ATOM 1748 C CA . ARG A 1 229 ? -37.339 -6.471 56.169 1.00 96.31 229 ARG A CA 1
ATOM 1749 C C . ARG A 1 229 ? -38.815 -6.258 56.490 1.00 96.31 229 ARG A C 1
ATOM 1751 O O . ARG A 1 229 ? -39.174 -6.242 57.661 1.00 96.31 229 ARG A O 1
ATOM 1758 N N . TYR A 1 230 ? -39.655 -6.127 55.466 1.00 95.81 230 TYR A N 1
ATOM 1759 C CA . TYR A 1 230 ? -41.098 -6.003 55.647 1.00 95.81 230 TYR A CA 1
ATOM 1760 C C . TYR A 1 230 ? -41.705 -7.251 56.309 1.00 95.81 230 TYR A C 1
ATOM 1762 O O . TYR A 1 230 ? -42.456 -7.136 57.274 1.00 95.81 230 TYR A O 1
ATOM 1770 N N . LEU A 1 231 ? -41.327 -8.450 55.850 1.00 96.88 231 LEU A N 1
ATOM 1771 C CA . LEU A 1 231 ? -41.775 -9.704 56.465 1.00 96.88 231 LEU A CA 1
ATOM 1772 C C . LEU A 1 231 ? -41.321 -9.837 57.921 1.00 96.88 231 LEU A C 1
ATOM 1774 O O . LEU A 1 231 ? -42.100 -10.282 58.758 1.00 96.88 231 LEU A O 1
ATOM 1778 N N . PHE A 1 232 ? -40.082 -9.444 58.220 1.00 96.75 232 PHE A N 1
ATOM 1779 C CA . PHE A 1 232 ? -39.555 -9.464 59.581 1.00 96.75 232 PHE A CA 1
ATOM 1780 C C . PHE A 1 232 ? -40.361 -8.547 60.510 1.00 96.75 232 PHE A C 1
ATOM 1782 O O . PHE A 1 232 ? -40.763 -8.979 61.585 1.00 96.75 232 PHE A O 1
ATOM 1789 N N . PHE A 1 233 ? -40.676 -7.328 60.058 1.00 95.81 233 PHE A N 1
ATOM 1790 C CA . PHE A 1 233 ? -41.500 -6.385 60.817 1.00 95.81 233 PHE A CA 1
ATOM 1791 C C . PHE A 1 233 ? -42.904 -6.940 61.109 1.00 95.81 233 PHE A C 1
ATOM 1793 O O . PHE A 1 233 ? -43.354 -6.924 62.252 1.00 95.81 233 PHE A O 1
ATOM 1800 N N . ASN A 1 234 ? -43.571 -7.512 60.102 1.00 94.56 234 ASN A N 1
ATOM 1801 C CA . ASN A 1 234 ? -44.887 -8.132 60.293 1.00 94.56 234 ASN A CA 1
ATOM 1802 C C . ASN A 1 234 ? -44.839 -9.330 61.256 1.00 94.56 234 ASN A C 1
ATOM 1804 O O . ASN A 1 234 ? -45.806 -9.600 61.967 1.00 94.56 234 ASN A O 1
ATOM 1808 N N . LEU A 1 235 ? -43.731 -10.077 61.265 1.00 96.56 235 LEU A N 1
ATOM 1809 C CA . LEU A 1 235 ? -43.554 -11.213 62.164 1.00 96.56 235 LEU A CA 1
ATOM 1810 C C . LEU A 1 235 ? -43.373 -10.757 63.619 1.00 96.56 235 LEU A C 1
ATOM 1812 O O . LEU A 1 235 ? -43.922 -11.394 64.515 1.00 96.56 235 LEU A O 1
ATOM 1816 N N . GLU A 1 236 ? -42.661 -9.652 63.856 1.00 95.50 236 GLU A N 1
ATOM 1817 C CA . GLU A 1 236 ? -42.569 -9.036 65.187 1.00 95.50 236 GLU A CA 1
ATOM 1818 C C . GLU A 1 236 ? -43.943 -8.566 65.689 1.00 95.50 236 GLU A C 1
ATOM 1820 O O . GLU A 1 236 ? -44.316 -8.871 66.822 1.00 95.50 236 GLU A O 1
ATOM 1825 N N . GLU A 1 237 ? -44.740 -7.910 64.839 1.00 95.19 237 GLU A N 1
ATOM 1826 C CA . GLU A 1 237 ? -46.104 -7.485 65.191 1.00 95.19 237 GLU A CA 1
ATOM 1827 C C . GLU A 1 237 ? -47.018 -8.683 65.511 1.00 95.19 237 GLU A C 1
ATOM 1829 O O . GLU A 1 237 ? -47.770 -8.676 66.494 1.00 95.19 237 GLU A O 1
ATOM 1834 N N . PHE A 1 238 ? -46.918 -9.762 64.728 1.00 96.25 238 PHE A N 1
ATOM 1835 C CA . PHE A 1 238 ? -47.644 -11.001 65.002 1.00 96.25 238 PHE A CA 1
ATOM 1836 C C . PHE A 1 238 ? -47.228 -11.638 66.336 1.00 96.25 238 PHE A C 1
ATOM 1838 O O . PHE A 1 238 ? -48.077 -12.115 67.087 1.00 96.25 238 PHE A O 1
ATOM 1845 N N . LEU A 1 239 ? -45.932 -11.650 66.657 1.00 96.75 239 LEU A N 1
ATOM 1846 C CA . LEU A 1 239 ? -45.449 -12.221 67.915 1.00 96.75 239 LEU A CA 1
ATOM 1847 C C . LEU A 1 239 ? -45.942 -11.432 69.133 1.00 96.75 239 LEU A C 1
ATOM 1849 O O . LEU A 1 239 ? -46.354 -12.051 70.115 1.00 96.75 239 LEU A O 1
ATOM 1853 N N . GLU A 1 240 ? -45.959 -10.099 69.070 1.00 95.12 240 GLU A N 1
ATOM 1854 C CA . GLU A 1 240 ? -46.483 -9.267 70.163 1.00 95.12 240 GLU A CA 1
ATOM 1855 C C . GLU A 1 240 ? -47.996 -9.438 70.350 1.00 95.12 240 GLU A C 1
ATOM 1857 O O . GLU A 1 240 ? -48.475 -9.602 71.474 1.00 95.12 240 GLU A O 1
ATOM 1862 N N . THR A 1 241 ? -48.761 -9.486 69.256 1.00 94.50 241 THR A N 1
ATOM 1863 C CA . THR A 1 241 ? -50.211 -9.742 69.328 1.00 94.50 241 THR A CA 1
ATOM 1864 C C . THR A 1 241 ? -50.523 -11.148 69.849 1.00 94.50 241 THR A C 1
ATOM 1866 O O . THR A 1 241 ? -51.409 -11.313 70.693 1.00 94.50 241 THR A O 1
ATOM 1869 N N . PHE A 1 242 ? -49.766 -12.163 69.420 1.00 96.19 242 PHE A N 1
ATOM 1870 C CA . PHE A 1 242 ? -49.889 -13.526 69.936 1.00 96.19 242 PHE A CA 1
ATOM 1871 C C . PHE A 1 242 ? -49.576 -13.593 71.434 1.00 96.19 242 PHE A C 1
ATOM 1873 O O . PHE A 1 242 ? -50.340 -14.184 72.198 1.00 96.19 242 PHE A O 1
ATOM 1880 N N . LYS A 1 243 ? -48.492 -12.942 71.873 1.00 96.94 243 LYS A N 1
ATOM 1881 C CA . LYS A 1 243 ? -48.112 -12.864 73.286 1.00 96.94 243 LYS A CA 1
ATOM 1882 C C . LYS A 1 243 ? -49.226 -12.251 74.139 1.00 96.94 243 LYS A C 1
ATOM 1884 O O . LYS A 1 243 ? -49.621 -12.864 75.128 1.00 96.94 243 LYS A O 1
ATOM 1889 N N . GLN A 1 244 ? -49.781 -11.108 73.730 1.00 95.69 244 GLN A N 1
ATOM 1890 C CA . GLN A 1 244 ? -50.896 -10.466 74.442 1.00 95.69 244 GLN A CA 1
ATOM 1891 C C . GLN A 1 244 ? -52.136 -11.367 74.514 1.00 95.69 244 GLN A C 1
ATOM 1893 O O . GLN A 1 244 ? -52.800 -11.433 75.548 1.00 95.69 244 GLN A O 1
ATOM 1898 N N . SER A 1 245 ? -52.442 -12.100 73.439 1.00 95.81 245 SER A N 1
ATOM 1899 C CA . SER A 1 245 ? -53.561 -13.047 73.419 1.00 95.81 245 SER A CA 1
ATOM 1900 C C . SER A 1 245 ? -53.365 -14.202 74.410 1.00 95.81 245 SER A C 1
ATOM 1902 O O . SER A 1 245 ? -54.310 -14.574 75.115 1.00 95.81 245 SER A O 1
ATOM 1904 N N . VAL A 1 246 ? -52.144 -14.738 74.510 1.00 96.69 246 VAL A N 1
ATOM 1905 C CA . VAL A 1 246 ? -51.796 -15.786 75.482 1.00 96.69 246 VAL A CA 1
ATOM 1906 C C . VAL A 1 246 ? -51.880 -15.258 76.915 1.00 96.69 246 VAL A C 1
ATOM 1908 O O . VAL A 1 246 ? -52.499 -15.910 77.752 1.00 96.69 246 VAL A O 1
ATOM 1911 N N . GLU A 1 247 ? -51.323 -14.077 77.197 1.00 96.25 247 GLU A N 1
ATOM 1912 C CA . GLU A 1 247 ? -51.388 -13.444 78.525 1.00 96.25 247 GLU A CA 1
ATOM 1913 C C . GLU A 1 247 ? -52.841 -13.171 78.955 1.00 96.25 247 GLU A C 1
ATOM 1915 O O . GLU A 1 247 ? -53.224 -13.482 80.084 1.00 96.25 247 GLU A O 1
ATOM 1920 N N . SER A 1 248 ? -53.679 -12.676 78.037 1.00 95.75 248 SER A N 1
ATOM 1921 C CA . SER A 1 248 ? -55.113 -12.471 78.280 1.00 95.75 248 SER A CA 1
ATOM 1922 C C . SER A 1 248 ? -55.833 -13.786 78.584 1.00 95.75 248 SER A C 1
ATOM 1924 O O . SER A 1 248 ? -56.582 -13.873 79.556 1.00 95.75 248 SER A O 1
ATOM 1926 N N . SER A 1 249 ? -55.588 -14.826 77.781 1.00 96.06 249 SER A N 1
ATOM 1927 C CA . SER A 1 249 ? -56.206 -16.146 77.976 1.00 96.06 249 SER A CA 1
ATOM 1928 C C . SER A 1 249 ? -55.766 -16.783 79.296 1.00 96.06 249 SER A C 1
ATOM 1930 O O . SER A 1 249 ? -56.568 -17.405 79.991 1.00 96.06 249 SER A O 1
ATOM 1932 N N . TRP A 1 250 ? -54.497 -16.610 79.674 1.00 96.19 250 TRP A N 1
ATOM 1933 C CA . TRP A 1 250 ? -53.977 -17.085 80.952 1.00 96.19 250 TRP A CA 1
ATOM 1934 C C . TRP A 1 250 ? -54.651 -16.380 82.135 1.00 96.19 250 TRP A C 1
ATOM 1936 O O . TRP A 1 250 ? -55.098 -17.048 83.065 1.00 96.19 250 TRP A O 1
ATOM 1946 N N . SER A 1 251 ? -54.819 -15.054 82.066 1.00 94.88 251 SER A N 1
ATOM 1947 C CA . SER A 1 251 ? -55.552 -14.292 83.085 1.00 94.88 251 SER A CA 1
ATOM 1948 C C . SER A 1 251 ? -57.013 -14.746 83.213 1.00 94.88 251 SER A C 1
ATOM 1950 O O . SER A 1 251 ? -57.535 -14.854 84.323 1.00 94.88 251 SER A O 1
ATOM 1952 N N . GLU A 1 252 ? -57.687 -15.070 82.105 1.00 95.88 252 GLU A N 1
ATOM 1953 C CA . GLU A 1 252 ? -59.035 -15.652 82.148 1.00 95.88 252 GLU A CA 1
ATOM 1954 C C . GLU A 1 252 ? -59.063 -17.008 82.864 1.00 95.88 252 GLU A C 1
ATOM 1956 O O . GLU A 1 252 ? -59.956 -17.248 83.680 1.00 95.88 252 GLU A O 1
ATOM 1961 N N . VAL A 1 253 ? -58.083 -17.877 82.599 1.00 95.94 253 VAL A N 1
ATOM 1962 C CA . VAL A 1 253 ? -57.953 -19.178 83.272 1.00 95.94 253 VAL A CA 1
ATOM 1963 C C . VAL A 1 253 ? -57.681 -19.006 84.766 1.00 95.94 253 VAL A C 1
ATOM 1965 O O . VAL A 1 253 ? -58.346 -19.661 85.569 1.00 95.94 253 VAL A O 1
ATOM 1968 N N . GLU A 1 254 ? -56.780 -18.104 85.160 1.00 94.81 254 GLU A N 1
ATOM 1969 C CA . GLU A 1 254 ? -56.532 -17.781 86.573 1.00 94.81 254 GLU A CA 1
ATOM 1970 C C . GLU A 1 254 ? -57.799 -17.260 87.261 1.00 94.81 254 GLU A C 1
ATOM 1972 O O . GLU A 1 254 ? -58.154 -17.731 88.342 1.00 94.81 254 GLU A O 1
ATOM 1977 N N . ASN A 1 255 ? -58.544 -16.364 86.606 1.00 95.25 255 ASN A N 1
ATOM 1978 C CA . ASN A 1 255 ? -59.822 -15.863 87.115 1.00 95.25 255 ASN A CA 1
ATOM 1979 C C . ASN A 1 255 ? -60.870 -16.981 87.253 1.00 95.25 255 ASN A C 1
ATOM 1981 O O . ASN A 1 255 ? -61.625 -17.010 88.227 1.00 95.25 255 ASN A O 1
ATOM 1985 N N . MET A 1 256 ? -60.941 -17.914 86.296 1.00 93.44 256 MET A N 1
ATOM 1986 C CA . MET A 1 256 ? -61.819 -19.085 86.400 1.00 93.44 256 MET A CA 1
ATOM 1987 C C . MET A 1 256 ? -61.424 -19.986 87.567 1.00 93.44 256 MET A C 1
ATOM 1989 O O . MET A 1 256 ? -62.303 -20.426 88.308 1.00 93.44 256 MET A O 1
ATOM 1993 N N . PHE A 1 257 ? -60.128 -20.244 87.739 1.00 95.25 257 PHE A N 1
ATOM 1994 C CA . PHE A 1 257 ? -59.618 -21.075 88.821 1.00 95.25 257 PHE A CA 1
ATOM 1995 C C . PHE A 1 257 ? -59.884 -20.440 90.191 1.00 95.25 257 PHE A C 1
ATOM 1997 O O . PHE A 1 257 ? -60.384 -21.121 91.083 1.00 95.25 257 PHE A O 1
ATOM 2004 N N . GLY A 1 258 ? -59.661 -19.127 90.329 1.00 92.69 258 GLY A N 1
ATOM 2005 C CA . GLY A 1 258 ? -59.996 -18.373 91.540 1.00 92.69 258 GLY A CA 1
ATOM 2006 C C . GLY A 1 258 ? -61.480 -18.482 91.905 1.00 92.69 258 GLY A C 1
ATOM 2007 O O . GLY A 1 258 ? -61.812 -18.858 93.027 1.00 92.69 258 GLY A O 1
ATOM 2008 N N . ARG A 1 259 ? -62.388 -18.276 90.936 1.00 93.50 259 ARG A N 1
ATOM 2009 C CA . ARG A 1 259 ? -63.837 -18.467 91.154 1.00 93.50 259 ARG A CA 1
ATOM 2010 C C . ARG A 1 259 ? -64.196 -19.903 91.537 1.00 93.50 259 ARG A C 1
ATOM 2012 O O . ARG A 1 259 ? -65.072 -20.113 92.372 1.00 93.50 259 ARG A O 1
ATOM 2019 N N . TRP A 1 260 ? -63.559 -20.893 90.912 1.00 92.19 260 TRP A N 1
ATOM 2020 C CA . TRP A 1 260 ? -63.794 -22.304 91.223 1.00 92.19 260 TRP A CA 1
ATOM 2021 C C . TRP A 1 260 ? -63.344 -22.650 92.649 1.00 92.19 260 TRP A C 1
ATOM 2023 O O . TRP A 1 260 ? -64.066 -23.343 93.365 1.00 92.19 260 TRP A O 1
ATOM 2033 N N . GLN A 1 261 ? -62.204 -22.114 93.091 1.00 92.31 261 GLN A N 1
ATOM 2034 C CA . GLN A 1 261 ? -61.715 -22.273 94.459 1.00 92.31 261 GLN A CA 1
ATOM 2035 C C . GLN A 1 261 ? -62.661 -21.626 95.484 1.00 92.31 261 GLN A C 1
ATOM 2037 O O . GLN A 1 261 ? -63.022 -22.280 96.461 1.00 92.31 261 GLN A O 1
ATOM 2042 N N . GLU A 1 262 ? -63.131 -20.397 95.238 1.00 90.19 262 GLU A N 1
ATOM 2043 C CA . GLU A 1 262 ? -64.120 -19.730 96.102 1.00 90.19 262 GLU A CA 1
ATOM 2044 C C . GLU A 1 262 ? -65.427 -20.532 96.211 1.00 90.19 262 GLU A C 1
ATOM 2046 O O . GLU A 1 262 ? -65.974 -20.695 97.303 1.00 90.19 262 GLU A O 1
ATOM 2051 N N . GLN A 1 263 ? -65.921 -21.085 95.097 1.00 88.56 263 GLN A N 1
ATOM 2052 C CA . GLN A 1 263 ? -67.090 -21.973 95.111 1.00 88.56 263 GLN A CA 1
ATOM 2053 C C . GLN A 1 263 ? -66.827 -23.257 95.913 1.00 88.56 263 GLN A C 1
ATOM 2055 O O . GLN A 1 263 ? -67.706 -23.722 96.646 1.00 88.56 263 GLN A O 1
ATOM 2060 N N . GLY A 1 264 ? -65.621 -23.821 95.805 1.00 87.25 264 GLY A N 1
ATOM 2061 C CA . GLY A 1 264 ? -65.175 -24.957 96.609 1.00 87.25 264 GLY A CA 1
ATOM 2062 C C . GLY A 1 264 ? -65.201 -24.655 98.110 1.00 87.25 264 GLY A C 1
ATOM 2063 O 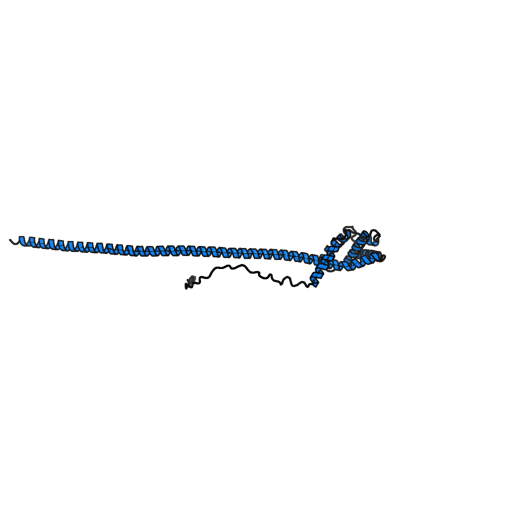O . GLY A 1 264 ? -65.768 -25.425 98.880 1.00 87.25 264 GLY A O 1
ATOM 2064 N N . GLU A 1 265 ? -64.673 -23.507 98.534 1.00 85.75 265 GLU A N 1
ATOM 2065 C CA . GLU A 1 265 ? -64.687 -23.092 99.943 1.00 85.75 265 GLU A CA 1
ATOM 2066 C C . GLU A 1 265 ? -66.109 -22.812 100.454 1.00 85.75 265 GLU A C 1
ATOM 2068 O O . GLU A 1 265 ? -66.484 -23.284 101.530 1.00 85.75 265 GLU A O 1
ATOM 2073 N N . GLN A 1 266 ? -66.945 -22.121 99.670 1.00 83.19 266 GLN A N 1
ATOM 2074 C CA . GLN A 1 266 ? -68.340 -21.858 100.042 1.00 83.19 266 GLN A CA 1
ATOM 2075 C C . GLN A 1 266 ? -69.153 -23.147 100.201 1.00 83.19 266 GLN A C 1
ATOM 2077 O O . GLN A 1 266 ? -69.914 -23.286 101.160 1.00 83.19 266 GLN A O 1
ATOM 2082 N N . THR A 1 267 ? -68.989 -24.114 99.295 1.00 80.69 267 THR A N 1
ATOM 2083 C CA . THR A 1 267 ? -69.688 -25.406 99.398 1.00 80.69 267 THR A CA 1
ATOM 2084 C C . THR A 1 267 ? -69.240 -26.207 100.622 1.00 80.69 267 THR A C 1
ATOM 2086 O O . THR A 1 267 ? -70.084 -26.815 101.283 1.00 80.69 267 THR A O 1
ATOM 2089 N N . LEU A 1 268 ? -67.957 -26.146 100.987 1.00 79.75 268 LEU A N 1
ATOM 2090 C CA . LEU A 1 268 ? -67.413 -26.785 102.191 1.00 79.75 268 LEU A CA 1
ATOM 2091 C C . LEU A 1 268 ? -67.960 -26.149 103.482 1.00 79.75 268 LEU A C 1
ATOM 2093 O O . LEU A 1 268 ? -68.351 -26.866 104.404 1.00 79.75 268 LEU A O 1
ATOM 2097 N N . ILE A 1 269 ? -68.075 -24.815 103.529 1.00 77.25 269 ILE A N 1
ATOM 2098 C CA . ILE A 1 269 ? -68.700 -24.088 104.649 1.00 77.25 269 ILE A CA 1
ATOM 2099 C C . ILE A 1 269 ? -70.179 -24.473 104.792 1.00 77.25 269 ILE A C 1
ATOM 2101 O O . ILE A 1 269 ? -70.634 -24.746 105.906 1.00 77.25 269 ILE A O 1
ATOM 2105 N N . VAL A 1 270 ? -70.928 -24.543 103.684 1.00 75.38 270 VAL A N 1
ATOM 2106 C CA . VAL A 1 270 ? -72.343 -24.965 103.682 1.00 75.38 270 VAL A CA 1
ATOM 2107 C C . VAL A 1 270 ? -72.497 -26.418 104.152 1.00 75.38 270 VAL A C 1
ATOM 2109 O O . VAL A 1 270 ? -73.438 -26.741 104.878 1.00 75.38 270 VAL A O 1
ATOM 2112 N N . GLN A 1 271 ? -71.572 -27.309 103.785 1.00 74.19 271 GLN A N 1
ATOM 2113 C CA . GLN A 1 271 ? -71.581 -28.691 104.274 1.00 74.19 271 GLN A CA 1
ATOM 2114 C C . GLN A 1 271 ? -71.253 -28.788 105.770 1.00 74.19 271 GLN A C 1
ATOM 2116 O O . GLN A 1 271 ? -71.933 -29.525 106.481 1.00 74.19 271 GLN A O 1
ATOM 2121 N N . HIS A 1 272 ? -70.276 -28.026 106.273 1.00 70.62 272 HIS A N 1
ATOM 2122 C CA . HIS A 1 272 ? -69.953 -28.001 107.704 1.00 70.62 272 HIS A CA 1
ATOM 2123 C C . HIS A 1 272 ? -71.063 -27.389 108.563 1.00 70.62 272 HIS A C 1
ATOM 2125 O O . HIS A 1 272 ? -71.344 -27.907 109.641 1.00 70.62 272 HIS A O 1
ATOM 2131 N N . THR A 1 273 ? -71.720 -26.328 108.091 1.00 68.19 273 THR A N 1
ATOM 2132 C CA . THR A 1 273 ? -72.872 -25.734 108.792 1.00 68.19 273 THR A CA 1
ATOM 2133 C C . THR A 1 273 ? -74.060 -26.692 108.831 1.00 68.19 273 THR A C 1
ATOM 2135 O O . THR A 1 273 ? -74.616 -26.904 109.904 1.00 68.19 273 THR A O 1
ATOM 2138 N N . ARG A 1 274 ? -74.376 -27.384 107.726 1.00 64.44 274 ARG A N 1
ATOM 2139 C CA . ARG A 1 274 ? -75.386 -28.460 107.742 1.00 64.44 274 ARG A CA 1
ATOM 2140 C C . ARG A 1 274 ? -75.014 -29.626 108.656 1.00 64.44 274 ARG A C 1
ATOM 2142 O O . ARG A 1 274 ? -75.883 -30.163 109.331 1.00 64.44 274 ARG A O 1
ATOM 2149 N N . ALA A 1 275 ? -73.746 -30.034 108.688 1.00 63.38 275 ALA A N 1
ATOM 2150 C CA . ALA A 1 275 ? -73.294 -31.087 109.596 1.00 63.38 275 ALA A CA 1
ATOM 2151 C C . ALA A 1 275 ? -73.425 -30.667 111.074 1.00 63.38 275 ALA A C 1
ATOM 2153 O O . ALA A 1 275 ? -73.790 -31.496 111.904 1.00 63.38 275 ALA A O 1
ATOM 2154 N N . ALA A 1 276 ? -73.189 -29.388 111.390 1.00 60.47 276 ALA A N 1
ATOM 2155 C CA . ALA A 1 276 ? -73.378 -28.832 112.730 1.00 60.47 276 ALA A CA 1
ATOM 2156 C C . ALA A 1 276 ? -74.865 -28.748 113.140 1.00 60.47 276 ALA A C 1
ATOM 2158 O O . ALA A 1 276 ? -75.194 -29.050 114.287 1.00 60.47 276 ALA A O 1
ATOM 2159 N N . GLU A 1 277 ? -75.770 -28.415 112.213 1.00 59.47 277 GLU A N 1
ATOM 2160 C CA . GLU A 1 277 ? -77.224 -28.429 112.457 1.00 59.47 277 GLU A CA 1
ATOM 2161 C C . GLU A 1 277 ? -77.749 -29.850 112.727 1.00 59.47 277 GLU A C 1
ATOM 2163 O O . GLU A 1 277 ? -78.483 -30.059 113.688 1.00 59.47 277 GLU A O 1
ATOM 2168 N N . VAL A 1 278 ? -77.296 -30.858 111.971 1.00 59.62 278 VAL A N 1
ATOM 2169 C CA . VAL A 1 278 ? -77.700 -32.263 112.192 1.00 59.62 278 VAL A CA 1
ATOM 2170 C C . VAL A 1 278 ? -77.194 -32.811 113.535 1.00 59.62 278 VAL A C 1
ATOM 2172 O O . VAL A 1 278 ? -77.837 -33.675 114.126 1.00 59.62 278 VAL A O 1
ATOM 2175 N N . SER A 1 279 ? -76.073 -32.306 114.062 1.00 56.81 279 SER A N 1
ATOM 2176 C CA . SER A 1 279 ? -75.597 -32.681 115.403 1.00 56.81 279 SER A CA 1
ATOM 2177 C C . SER A 1 279 ? -76.364 -32.027 116.562 1.00 56.81 279 SER A C 1
ATOM 2179 O O . SER A 1 279 ? -76.297 -32.541 117.677 1.00 56.81 279 SER A O 1
ATOM 2181 N N . LEU A 1 280 ? -77.102 -30.937 116.322 1.00 54.94 280 LEU A N 1
ATOM 2182 C CA . LEU A 1 280 ? -77.929 -30.273 117.341 1.00 54.94 280 LEU A CA 1
ATOM 2183 C C . LEU A 1 280 ? -79.302 -30.948 117.523 1.00 54.94 280 LEU A C 1
ATOM 2185 O O . LEU A 1 280 ? -79.809 -30.952 118.639 1.00 54.94 280 LEU A O 1
ATOM 2189 N N . ASP A 1 281 ? -79.834 -31.620 116.498 1.00 53.22 281 ASP A N 1
ATOM 2190 C CA . ASP A 1 281 ? -81.105 -32.375 116.558 1.00 53.22 281 ASP A CA 1
ATOM 2191 C C . ASP A 1 281 ? -80.987 -33.788 117.184 1.00 53.22 281 ASP A C 1
ATOM 2193 O O . ASP A 1 281 ? -81.966 -34.525 117.263 1.00 53.22 281 ASP A O 1
ATOM 2197 N N . LEU A 1 282 ? -79.796 -34.197 117.637 1.00 52.56 282 LEU A N 1
ATOM 2198 C CA . LEU A 1 282 ? -79.537 -35.503 118.278 1.00 52.56 282 LEU A CA 1
ATOM 2199 C C . LEU A 1 282 ? -79.332 -35.410 119.804 1.00 52.56 282 LEU A C 1
ATOM 2201 O O . LEU A 1 282 ? -78.882 -36.377 120.420 1.00 52.56 282 LEU A O 1
ATOM 2205 N N . SER A 1 283 ? -79.625 -34.250 120.405 1.00 48.62 283 SER A N 1
ATOM 2206 C CA . SER A 1 283 ? -79.467 -33.990 121.850 1.00 48.62 283 SER A CA 1
ATOM 2207 C C . SER A 1 283 ? -80.779 -33.716 122.607 1.00 48.62 283 SER A C 1
ATOM 2209 O O . SER A 1 283 ? -80.707 -33.382 123.789 1.00 48.62 283 SER A O 1
ATOM 2211 N N . ASP A 1 284 ? -81.937 -33.895 121.966 1.00 42.59 284 ASP A N 1
ATOM 2212 C CA . ASP A 1 284 ? -83.267 -33.978 122.604 1.00 42.59 284 ASP A CA 1
ATOM 2213 C C . ASP A 1 284 ? -83.783 -35.430 122.582 1.00 42.59 284 ASP A C 1
ATOM 2215 O O . ASP A 1 284 ? -84.460 -35.839 123.556 1.00 42.59 284 ASP A O 1
#

InterPro domains:
  IPR007292 Nuclear fusion protein Kar5 [PF04163] (68-173)
  IPR007292 Nuclear fusion protein Kar5 [PTHR28012] (52-208)

Mean predicted aligned error: 16.84 Å